Protein AF-A0A2V7YEA5-F1 (afdb_monomer_lite)

Sequence (193 aa):
MSDYSWIESVRKAQPVPQPTASRKQMIESALETNKRLEPTYVAFIDRLKEYNDRTHDPRAAKFLAREKILVGDQYMDLLSRYDKALEFYRAAVELDPTNQDANQRIAIAESRRFVSMTAFANVHAGMKEDDVRKLVGLPREDWIKQVVQNGRVYSVWIYPKSDGGASAIYFDNSVVYHTNWNAAAPPAAAQSR

Secondary structure (DSSP, 8-state):
--TTHHHHHHHHTSPPPPTT--HHHHHHHHHHHHHHHHHHHHHHHHHHHHHHHHH--HHHHHHHHHHHHHHHHIIIIIT--HHHHHHHHHHHHHH-TT-HHHHHHHHHHHHHSS--HHHHHT--TT-BHHHHHHHH-PPPGGGEEEEEETTEEEEEEEEE-TTS-EEEEEEETTEEEEEEEEEEPPPPP----

Foldseek 3Di:
DPPCVVVVVLVVPQDDPDPPDDLVNVVVSVVVSCVVCVPVVVVVLVVLVVVCVVPVPLVSLQVQLVVLQVVLCCCVPSFVNLVSSLVSLVSSCVSPVPPPSSVVSNVVSVVQQFWDPVLQVPDDWFDFPVVNCVRGNAAGPVQWDWDADPNFIKIKHWGAHPLQAIWIFIDGPRTTDDIGRRPDDHPDDPPDD

Structure (mmCIF, N/CA/C/O backbone):
data_AF-A0A2V7YEA5-F1
#
_entry.id   AF-A0A2V7YEA5-F1
#
loop_
_atom_site.group_PDB
_atom_site.id
_atom_site.type_symbol
_atom_site.label_atom_id
_atom_site.label_alt_id
_atom_site.label_comp_id
_atom_site.label_asym_id
_atom_site.label_entity_id
_atom_site.label_seq_id
_atom_site.pdbx_PDB_ins_code
_atom_site.Cartn_x
_atom_site.Cartn_y
_atom_site.Cartn_z
_atom_site.occupancy
_atom_site.B_iso_or_equiv
_atom_site.auth_seq_id
_atom_site.auth_comp_id
_atom_site.auth_asym_id
_atom_site.auth_atom_id
_atom_site.pdbx_PDB_model_num
ATOM 1 N N . MET A 1 1 ? 24.572 6.404 -20.452 1.00 47.97 1 MET A N 1
ATOM 2 C CA . MET A 1 1 ? 23.795 6.162 -19.208 1.00 47.97 1 MET A CA 1
ATOM 3 C C . MET A 1 1 ? 23.854 7.339 -18.219 1.00 47.97 1 MET A C 1
ATOM 5 O O . MET A 1 1 ? 23.237 7.250 -17.168 1.00 47.97 1 MET A O 1
ATOM 9 N N . SER A 1 2 ? 24.519 8.458 -18.548 1.00 55.12 2 SER A N 1
ATOM 10 C CA . SER A 1 2 ? 24.547 9.703 -17.754 1.00 55.12 2 SER A CA 1
ATOM 11 C C . SER A 1 2 ? 23.231 10.490 -17.767 1.00 55.12 2 SER A C 1
ATOM 13 O O . SER A 1 2 ? 22.939 11.210 -16.812 1.00 55.12 2 SER A O 1
ATOM 15 N N . ASP A 1 3 ? 22.425 10.328 -18.819 1.00 51.03 3 ASP A N 1
ATOM 16 C CA . ASP A 1 3 ? 21.358 11.276 -19.186 1.00 51.03 3 ASP A CA 1
ATOM 17 C C . ASP A 1 3 ? 20.104 11.201 -18.309 1.00 51.03 3 ASP A C 1
ATOM 19 O O . ASP A 1 3 ? 19.202 12.023 -18.440 1.00 51.03 3 ASP A O 1
ATOM 23 N N . TYR A 1 4 ? 20.061 10.254 -17.369 1.00 61.31 4 TYR A N 1
ATOM 24 C CA . TYR A 1 4 ? 18.927 10.047 -16.460 1.00 61.31 4 TYR A CA 1
ATOM 25 C C . TYR A 1 4 ? 19.316 10.107 -14.984 1.00 61.31 4 TYR A C 1
ATOM 27 O O . TYR A 1 4 ? 18.477 9.912 -14.107 1.00 61.31 4 TYR A O 1
ATOM 35 N N . SER A 1 5 ? 20.575 10.454 -14.696 1.00 70.06 5 SER A N 1
ATOM 36 C CA . SER A 1 5 ? 21.036 10.743 -13.334 1.00 70.06 5 SER A CA 1
ATOM 37 C C . SER A 1 5 ? 20.226 11.865 -12.674 1.00 70.06 5 SER A C 1
ATOM 39 O O . SER A 1 5 ? 20.049 11.856 -11.460 1.00 70.06 5 SER A O 1
ATOM 41 N N . TRP A 1 6 ? 19.659 12.782 -13.466 1.00 71.88 6 TRP A N 1
ATOM 42 C CA . TRP A 1 6 ? 18.804 13.856 -12.968 1.00 71.88 6 TRP A CA 1
ATOM 43 C C . TRP A 1 6 ? 17.506 13.343 -12.328 1.00 71.88 6 TRP A C 1
ATOM 45 O O . TRP A 1 6 ? 17.068 13.946 -11.358 1.00 71.88 6 TRP A O 1
ATOM 55 N N . ILE A 1 7 ? 16.914 12.230 -12.790 1.00 69.25 7 ILE A N 1
ATOM 56 C CA . ILE A 1 7 ? 15.691 11.664 -12.180 1.00 69.25 7 ILE A CA 1
ATOM 57 C C . ILE A 1 7 ? 16.005 11.187 -10.763 1.00 69.25 7 ILE A C 1
ATOM 59 O O . ILE A 1 7 ? 15.294 11.516 -9.815 1.00 69.25 7 ILE A O 1
ATOM 63 N N . GLU A 1 8 ? 17.116 10.465 -10.606 1.00 72.19 8 GLU A N 1
ATOM 64 C CA . GLU A 1 8 ? 17.603 10.031 -9.297 1.00 72.19 8 GLU A CA 1
ATOM 65 C C . GLU A 1 8 ? 17.970 11.222 -8.409 1.00 72.19 8 GLU A C 1
ATOM 67 O O . GLU A 1 8 ? 17.636 11.225 -7.226 1.00 72.19 8 GLU A O 1
ATOM 72 N N . SER A 1 9 ? 18.603 12.256 -8.967 1.00 76.44 9 SER A N 1
ATOM 73 C CA . SER A 1 9 ? 18.918 13.485 -8.234 1.00 76.44 9 SER A CA 1
ATOM 74 C C . SER A 1 9 ? 17.659 14.215 -7.772 1.00 76.44 9 SER A C 1
ATOM 76 O O . SER A 1 9 ? 17.586 14.600 -6.610 1.00 76.44 9 SER A O 1
ATOM 78 N N . VAL A 1 10 ? 16.642 14.360 -8.628 1.00 70.12 10 VAL A N 1
ATOM 79 C CA . VAL A 1 10 ? 15.381 15.019 -8.257 1.00 70.12 10 VAL A CA 1
ATOM 80 C C . VAL A 1 10 ? 14.624 14.199 -7.217 1.00 70.12 10 VAL A C 1
ATOM 82 O O . VAL A 1 10 ? 14.048 14.791 -6.310 1.00 70.12 10 VAL A O 1
ATOM 85 N N . ARG A 1 11 ? 14.654 12.863 -7.290 1.00 72.50 11 ARG A N 1
ATOM 86 C CA . ARG A 1 11 ? 14.061 11.983 -6.268 1.00 72.50 11 ARG A CA 1
ATOM 87 C C . ARG A 1 11 ? 14.778 12.081 -4.927 1.00 72.50 11 ARG A C 1
ATOM 89 O O . ARG A 1 11 ? 14.122 12.223 -3.903 1.00 72.50 11 ARG A O 1
ATOM 96 N N . LYS A 1 12 ? 16.112 12.054 -4.926 1.00 76.38 12 LYS A N 1
ATOM 97 C CA . LYS A 1 12 ? 16.928 12.195 -3.707 1.00 76.38 12 LYS A CA 1
ATOM 98 C C . LYS A 1 12 ? 16.841 13.589 -3.091 1.00 76.38 12 LYS A C 1
ATOM 100 O O . LYS A 1 12 ? 16.984 13.719 -1.883 1.00 76.38 12 LYS A O 1
ATOM 105 N N . ALA A 1 13 ? 16.617 14.614 -3.910 1.00 71.06 13 ALA A N 1
ATOM 106 C CA . ALA A 1 13 ? 16.448 15.992 -3.462 1.00 71.06 13 ALA A CA 1
ATOM 107 C C . ALA A 1 13 ? 15.042 16.285 -2.913 1.00 71.06 13 ALA A C 1
ATOM 109 O O . ALA A 1 13 ? 14.795 17.408 -2.471 1.00 71.06 13 ALA A O 1
ATOM 110 N N . GLN A 1 14 ? 14.110 15.322 -2.947 1.00 67.50 14 GLN A N 1
ATOM 111 C CA . GLN A 1 14 ? 12.795 15.531 -2.353 1.00 67.50 14 GLN A CA 1
ATOM 112 C C . GLN A 1 14 ? 12.910 15.640 -0.832 1.00 67.50 14 GLN A C 1
ATOM 114 O O . GLN A 1 14 ? 13.638 14.857 -0.213 1.00 67.50 14 GLN A O 1
ATOM 119 N N . PRO A 1 15 ? 12.179 16.581 -0.214 1.00 68.06 15 PRO A N 1
ATOM 120 C CA . PRO A 1 15 ? 12.113 16.651 1.232 1.00 68.06 15 PRO A CA 1
ATOM 121 C C . PRO A 1 15 ? 11.534 15.338 1.761 1.00 68.06 15 PRO A C 1
ATOM 123 O O . PRO A 1 15 ? 10.419 14.948 1.416 1.00 68.06 15 PRO A O 1
ATOM 126 N N . VAL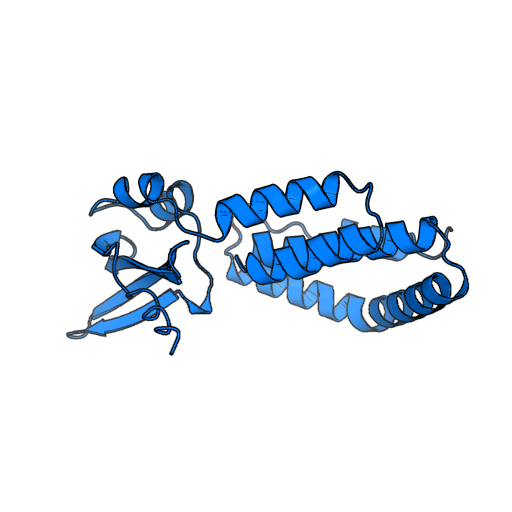 A 1 16 ? 12.306 14.650 2.600 1.00 69.00 16 VAL A N 1
ATOM 127 C CA . VAL A 1 16 ? 11.801 13.499 3.346 1.00 69.00 16 VAL A CA 1
ATOM 128 C C . VAL A 1 16 ? 10.729 14.030 4.301 1.00 69.00 16 VAL A C 1
ATOM 130 O O . VAL A 1 16 ? 11.010 14.986 5.034 1.00 69.00 16 VAL A O 1
ATOM 133 N N . PRO A 1 17 ? 9.507 13.465 4.302 1.00 66.88 17 PRO A N 1
ATOM 134 C CA . PRO A 1 17 ? 8.482 13.885 5.242 1.00 66.88 17 PRO A CA 1
ATOM 135 C C . PRO A 1 17 ? 9.018 13.816 6.671 1.00 66.88 17 PRO A C 1
ATOM 137 O O . PRO A 1 17 ? 9.713 12.865 7.035 1.00 66.88 17 PRO A O 1
ATOM 140 N N . GLN A 1 18 ? 8.712 14.826 7.488 1.00 72.44 18 GLN A N 1
ATOM 141 C CA . GLN A 1 18 ? 9.128 14.790 8.887 1.00 72.44 18 GLN A CA 1
ATOM 142 C C . GLN A 1 18 ? 8.532 13.550 9.577 1.00 72.44 18 GLN A C 1
ATOM 144 O O . GLN A 1 18 ? 7.407 13.171 9.251 1.00 72.44 18 GLN A O 1
ATOM 149 N N . PRO A 1 19 ? 9.212 12.947 10.569 1.00 68.00 19 PRO A N 1
ATOM 150 C CA . PRO A 1 19 ? 8.685 11.785 11.295 1.00 68.00 19 PRO A CA 1
ATOM 151 C C . PRO A 1 19 ? 7.313 12.023 11.947 1.00 68.00 19 PRO A C 1
ATOM 153 O O . PRO A 1 19 ? 6.589 11.077 12.244 1.00 68.00 19 PRO A O 1
ATOM 156 N N . THR A 1 20 ? 6.961 13.290 12.179 1.00 75.19 20 THR A N 1
ATOM 157 C CA . THR A 1 20 ? 5.692 13.753 12.752 1.00 75.19 20 THR A CA 1
ATOM 158 C C . THR A 1 20 ? 4.647 14.147 11.703 1.00 75.19 20 THR A C 1
ATOM 160 O O . THR A 1 20 ? 3.544 14.547 12.074 1.00 75.19 20 THR A O 1
ATOM 163 N N . ALA A 1 21 ? 4.964 14.067 10.406 1.00 75.44 21 ALA A N 1
ATOM 164 C CA . ALA A 1 21 ? 4.041 14.436 9.341 1.00 75.44 21 ALA A CA 1
ATOM 165 C C . ALA A 1 21 ? 2.820 13.509 9.345 1.00 75.44 21 ALA A C 1
ATOM 167 O O . ALA A 1 21 ? 2.930 12.281 9.364 1.00 75.44 21 ALA A O 1
ATOM 168 N N . SER A 1 22 ? 1.631 14.106 9.290 1.00 81.00 22 SER A N 1
ATOM 169 C CA . SER A 1 22 ? 0.398 13.347 9.108 1.00 81.00 22 SER A CA 1
ATOM 170 C C . SER A 1 22 ? 0.393 12.648 7.746 1.00 81.00 22 SER A C 1
ATOM 172 O O . SER A 1 22 ? 0.997 13.109 6.776 1.00 81.00 22 SER A O 1
ATOM 174 N N . ARG A 1 23 ? -0.368 11.557 7.637 1.00 79.56 23 ARG A N 1
ATOM 175 C CA . ARG A 1 23 ? -0.554 10.833 6.370 1.00 79.56 23 ARG A CA 1
ATOM 176 C C . ARG A 1 23 ? -1.025 11.735 5.232 1.00 79.56 23 ARG A C 1
ATOM 178 O O . ARG A 1 23 ? -0.531 11.615 4.117 1.00 79.56 23 ARG A O 1
ATOM 185 N N . LYS A 1 24 ? -1.930 12.668 5.530 1.00 82.50 24 LYS A N 1
ATOM 186 C CA . LYS A 1 24 ? -2.415 13.658 4.567 1.00 82.50 24 LYS A CA 1
ATOM 187 C C . LYS A 1 24 ? -1.276 14.529 4.032 1.00 82.50 24 LYS A C 1
ATOM 189 O O . LYS A 1 24 ? -1.128 14.642 2.823 1.00 82.50 24 LYS A O 1
ATOM 194 N N . GLN A 1 25 ? -0.432 15.059 4.917 1.00 84.88 25 GLN A N 1
ATOM 195 C CA . GLN A 1 25 ? 0.734 15.857 4.516 1.00 84.88 25 GLN A CA 1
ATOM 196 C C . GLN A 1 25 ? 1.726 15.039 3.678 1.00 84.88 25 GLN A C 1
ATOM 198 O O . GLN A 1 25 ? 2.280 15.555 2.710 1.00 84.88 25 GLN A O 1
ATOM 203 N N . MET A 1 26 ? 1.925 13.755 4.006 1.00 83.94 26 MET A N 1
ATOM 204 C CA . MET A 1 26 ? 2.765 12.860 3.199 1.00 83.94 26 MET A CA 1
ATOM 205 C C . MET A 1 26 ? 2.202 12.668 1.783 1.00 83.94 26 MET A C 1
ATOM 207 O O . MET A 1 26 ? 2.955 12.732 0.814 1.00 83.94 26 MET A O 1
ATOM 211 N N . ILE A 1 27 ? 0.885 12.476 1.654 1.00 84.94 27 ILE A N 1
ATOM 212 C CA . ILE A 1 27 ? 0.206 12.343 0.357 1.00 84.94 27 ILE A CA 1
ATOM 213 C C . ILE A 1 27 ? 0.305 13.643 -0.444 1.00 84.94 27 ILE A C 1
ATOM 215 O O . ILE A 1 27 ? 0.673 13.606 -1.614 1.00 84.94 27 ILE A O 1
ATOM 219 N N . GLU A 1 28 ? 0.016 14.789 0.170 1.00 86.19 28 GLU A N 1
ATOM 220 C CA . GLU A 1 28 ? 0.100 16.100 -0.484 1.00 86.19 28 GLU A CA 1
ATOM 221 C C . GLU A 1 28 ? 1.516 16.373 -1.003 1.00 86.19 28 GLU A C 1
ATOM 223 O O . GLU A 1 28 ? 1.687 16.717 -2.173 1.00 86.19 28 GLU A O 1
ATOM 228 N N . SER A 1 29 ? 2.536 16.109 -0.181 1.00 85.50 29 SER A N 1
ATOM 229 C CA . SER A 1 29 ? 3.935 16.240 -0.590 1.00 85.50 29 SER A CA 1
ATOM 230 C C . SER A 1 29 ? 4.280 15.313 -1.760 1.00 85.50 29 SER A C 1
ATOM 232 O O . SER A 1 29 ? 4.867 15.771 -2.739 1.00 85.50 29 SER A O 1
ATOM 234 N N . ALA A 1 30 ? 3.875 14.039 -1.711 1.00 84.00 30 ALA A N 1
ATOM 235 C CA . ALA A 1 30 ? 4.116 13.096 -2.803 1.00 84.00 30 ALA A CA 1
ATOM 236 C C . ALA A 1 30 ? 3.410 13.513 -4.107 1.00 84.00 30 ALA A C 1
ATOM 238 O O . ALA A 1 30 ? 3.975 13.376 -5.193 1.00 84.00 30 ALA A O 1
ATOM 239 N N . LEU A 1 31 ? 2.195 14.062 -4.017 1.00 85.56 31 LEU A N 1
ATOM 240 C CA . LEU A 1 31 ? 1.458 14.580 -5.171 1.00 85.56 31 LEU A CA 1
ATOM 241 C C . LEU A 1 31 ? 2.148 15.797 -5.791 1.00 85.56 31 LEU A C 1
ATOM 243 O O . LEU A 1 31 ? 2.246 15.880 -7.014 1.00 85.56 31 LEU A O 1
ATOM 247 N N . GLU A 1 32 ? 2.637 16.732 -4.978 1.00 86.38 32 GLU A N 1
ATOM 248 C CA . GLU A 1 32 ? 3.400 17.882 -5.471 1.00 86.38 32 GLU A CA 1
ATOM 249 C C . GLU A 1 32 ? 4.687 17.452 -6.178 1.00 86.38 32 GLU A C 1
ATOM 251 O O . GLU A 1 32 ? 4.992 17.948 -7.265 1.00 86.38 32 GLU A O 1
ATOM 256 N N . THR A 1 33 ? 5.417 16.497 -5.599 1.00 83.25 33 THR A N 1
ATOM 257 C CA . THR A 1 33 ? 6.597 15.892 -6.221 1.00 83.25 33 THR A CA 1
ATOM 258 C C . THR A 1 33 ? 6.254 15.267 -7.569 1.00 83.25 33 THR A C 1
ATOM 260 O O . THR A 1 33 ? 6.910 15.568 -8.570 1.00 83.25 33 THR A O 1
ATOM 263 N N . ASN A 1 34 ? 5.217 14.427 -7.612 1.00 84.38 34 ASN A N 1
ATOM 264 C CA . ASN A 1 34 ? 4.805 13.742 -8.832 1.00 84.38 34 ASN A CA 1
ATOM 265 C C . ASN A 1 34 ? 4.424 14.749 -9.923 1.00 84.38 34 ASN A C 1
ATOM 267 O O . ASN A 1 34 ? 4.928 14.629 -11.033 1.00 84.38 34 ASN A O 1
ATOM 271 N N . LYS A 1 35 ? 3.661 15.802 -9.599 1.00 87.31 35 LYS A N 1
ATOM 272 C CA . LYS A 1 35 ? 3.299 16.868 -10.555 1.00 87.31 35 LYS A CA 1
ATOM 273 C C . LYS A 1 35 ? 4.510 17.569 -11.174 1.00 87.31 35 LYS A C 1
ATOM 275 O O . LYS A 1 35 ? 4.476 17.930 -12.345 1.00 87.31 35 LYS A O 1
ATOM 280 N N . ARG A 1 36 ? 5.582 17.786 -10.402 1.00 84.56 36 ARG A N 1
ATOM 281 C CA . ARG A 1 36 ? 6.814 18.421 -10.913 1.00 84.56 36 ARG A CA 1
ATOM 282 C C . ARG A 1 36 ? 7.588 17.505 -11.856 1.00 84.56 36 ARG A C 1
ATOM 284 O O . ARG A 1 36 ? 8.217 17.986 -12.792 1.00 84.56 36 ARG A O 1
ATOM 291 N N . LEU A 1 37 ? 7.572 16.205 -11.578 1.00 83.25 37 LEU A N 1
ATOM 292 C CA . LEU A 1 37 ? 8.297 15.201 -12.352 1.00 83.25 37 LEU A CA 1
ATOM 293 C C . LEU A 1 37 ? 7.540 14.757 -13.602 1.00 83.25 37 LEU A C 1
ATOM 295 O O . LEU A 1 37 ? 8.172 14.442 -14.605 1.00 83.25 37 LEU A O 1
ATOM 299 N N . GLU A 1 38 ? 6.211 14.723 -13.539 1.00 85.69 38 GLU A N 1
ATOM 300 C CA . GLU A 1 38 ? 5.341 14.064 -14.512 1.00 85.69 38 GLU A CA 1
ATOM 301 C C . GLU A 1 38 ? 5.671 14.390 -15.979 1.00 85.69 38 GLU A C 1
ATOM 303 O O . GLU A 1 38 ? 5.896 13.438 -16.729 1.00 85.69 38 GLU A O 1
ATOM 308 N N . PRO A 1 39 ? 5.814 15.660 -16.417 1.00 85.94 39 PRO A N 1
ATOM 309 C CA . PRO A 1 39 ? 5.952 15.960 -17.844 1.00 85.94 39 PRO A CA 1
ATOM 310 C C . PRO A 1 39 ? 7.207 15.352 -18.482 1.00 85.94 39 PRO A C 1
ATOM 312 O O . PRO A 1 39 ? 7.170 14.844 -19.601 1.00 85.94 39 PRO A O 1
ATOM 315 N N . THR A 1 40 ? 8.335 15.403 -17.774 1.00 84.50 40 THR A N 1
ATOM 316 C CA . THR A 1 40 ? 9.621 14.900 -18.272 1.00 84.50 40 THR A CA 1
ATOM 317 C C . THR A 1 40 ? 9.798 13.421 -17.971 1.00 84.50 40 THR A C 1
ATOM 319 O O . THR A 1 40 ? 10.354 12.682 -18.785 1.00 84.50 40 THR A O 1
ATOM 322 N N . TYR A 1 41 ? 9.311 12.978 -16.816 1.00 86.25 41 TYR A N 1
ATOM 323 C CA . TYR A 1 41 ? 9.429 11.603 -16.372 1.00 86.25 41 TYR A CA 1
ATOM 324 C C . TYR A 1 41 ? 8.567 10.654 -17.213 1.00 86.25 41 TYR A C 1
ATOM 326 O O . TYR A 1 41 ? 9.085 9.650 -17.695 1.00 86.25 41 TYR A O 1
ATOM 334 N N . VAL A 1 42 ? 7.296 10.986 -17.467 1.00 88.56 42 VAL A N 1
ATOM 335 C CA . VAL A 1 42 ? 6.393 10.139 -18.270 1.00 88.56 42 VAL A CA 1
ATOM 336 C C . VAL A 1 42 ? 6.933 9.965 -19.688 1.00 88.56 42 VAL A C 1
ATOM 338 O O . VAL A 1 42 ? 7.118 8.836 -20.135 1.00 88.56 42 VAL A O 1
ATOM 341 N N . ALA A 1 43 ? 7.314 11.062 -20.349 1.00 88.75 43 ALA A N 1
ATOM 342 C CA . ALA A 1 43 ? 7.877 11.010 -21.698 1.00 88.75 43 ALA A CA 1
ATOM 343 C C . ALA A 1 43 ? 9.161 10.163 -21.779 1.00 88.75 43 ALA A C 1
ATOM 345 O O . ALA A 1 43 ? 9.423 9.506 -22.790 1.00 88.75 43 ALA A O 1
ATOM 346 N N . PHE A 1 44 ? 9.981 10.171 -20.725 1.00 90.12 44 PHE A N 1
ATOM 347 C CA . PHE A 1 44 ? 11.150 9.303 -20.645 1.00 90.12 44 PHE A CA 1
ATOM 348 C C . PHE A 1 44 ? 10.764 7.826 -20.499 1.00 90.12 44 PHE A C 1
ATOM 350 O O . PHE A 1 44 ? 11.299 6.993 -21.232 1.00 90.12 44 PHE A O 1
ATOM 357 N N . ILE A 1 45 ? 9.838 7.502 -19.592 1.00 91.88 45 ILE A N 1
ATOM 358 C CA . ILE A 1 45 ? 9.372 6.126 -19.383 1.00 91.88 45 ILE A CA 1
ATOM 359 C C . ILE A 1 45 ? 8.750 5.549 -20.653 1.00 91.88 45 ILE A C 1
ATOM 361 O O . ILE A 1 45 ? 9.038 4.401 -20.985 1.00 91.88 45 ILE A O 1
ATOM 365 N N . ASP A 1 46 ? 7.983 6.341 -21.401 1.00 93.12 46 ASP A N 1
ATOM 366 C CA . ASP A 1 46 ? 7.385 5.904 -22.665 1.00 93.12 46 ASP A CA 1
ATOM 367 C C . ASP A 1 46 ? 8.455 5.524 -23.697 1.00 93.12 46 ASP A C 1
ATOM 369 O O . ASP A 1 46 ? 8.409 4.437 -24.275 1.00 93.12 46 ASP A O 1
ATOM 373 N N . ARG A 1 47 ? 9.485 6.366 -23.865 1.00 93.75 47 ARG A N 1
ATOM 374 C CA . ARG A 1 47 ? 10.618 6.067 -24.761 1.00 93.75 47 ARG A CA 1
ATOM 375 C C . ARG A 1 47 ? 11.418 4.855 -24.301 1.00 93.75 47 ARG A C 1
ATOM 377 O O . ARG A 1 47 ? 11.871 4.064 -25.126 1.00 93.75 47 ARG A O 1
ATOM 384 N N . LEU A 1 48 ? 11.626 4.713 -22.993 1.00 93.75 48 LEU A N 1
ATOM 385 C CA . LEU A 1 48 ? 12.342 3.573 -22.433 1.00 93.75 48 LEU A CA 1
ATOM 386 C C . LEU A 1 48 ? 11.564 2.271 -22.642 1.00 93.75 48 LEU A C 1
ATOM 388 O O . LEU A 1 48 ? 12.171 1.245 -22.945 1.00 93.75 48 LEU A O 1
ATOM 392 N N . LYS A 1 49 ? 10.236 2.320 -22.518 1.00 95.19 49 LYS A N 1
ATOM 393 C CA . LYS A 1 49 ? 9.353 1.195 -22.811 1.00 95.19 49 LYS A CA 1
ATOM 394 C C . LYS A 1 49 ? 9.421 0.812 -24.287 1.00 95.19 49 LYS A C 1
ATOM 396 O O . LYS A 1 49 ? 9.701 -0.341 -24.576 1.00 95.19 49 LYS A O 1
ATOM 401 N N . GLU A 1 50 ? 9.279 1.766 -25.208 1.00 95.88 50 GLU A N 1
ATOM 402 C CA . GLU A 1 50 ? 9.419 1.506 -26.650 1.00 95.88 50 GLU A CA 1
ATOM 403 C C . GLU A 1 50 ? 10.786 0.882 -26.984 1.00 95.88 50 GLU A C 1
ATOM 405 O O . GLU A 1 50 ? 10.888 -0.092 -27.735 1.00 95.88 50 GLU A O 1
ATOM 410 N N . TYR A 1 51 ? 11.856 1.411 -26.382 1.00 95.62 51 TYR A N 1
ATOM 411 C CA . TYR A 1 51 ? 13.196 0.855 -26.524 1.00 95.62 51 TYR A CA 1
ATOM 412 C C . TYR A 1 51 ? 13.276 -0.586 -26.006 1.00 95.62 51 TYR A C 1
ATOM 414 O O . TYR A 1 51 ? 13.835 -1.443 -26.696 1.00 95.62 51 TYR A O 1
ATOM 422 N N . ASN A 1 52 ? 12.722 -0.862 -24.822 1.00 96.12 52 ASN A N 1
ATOM 423 C CA . ASN A 1 52 ? 12.680 -2.199 -24.238 1.00 96.12 52 ASN A CA 1
ATOM 424 C C . ASN A 1 52 ? 11.894 -3.175 -25.120 1.00 96.12 52 ASN A C 1
ATOM 426 O O . ASN A 1 52 ? 12.402 -4.246 -25.422 1.00 96.12 52 ASN A O 1
ATOM 430 N N . ASP A 1 53 ? 10.715 -2.786 -25.599 1.00 95.69 53 ASP A N 1
ATOM 431 C CA . ASP A 1 53 ? 9.850 -3.632 -26.427 1.00 95.69 53 ASP A CA 1
ATOM 432 C C . ASP A 1 53 ? 10.528 -3.998 -27.760 1.00 95.69 53 ASP A C 1
ATOM 434 O O . ASP A 1 53 ? 10.404 -5.117 -28.257 1.00 95.69 53 ASP A O 1
ATOM 438 N 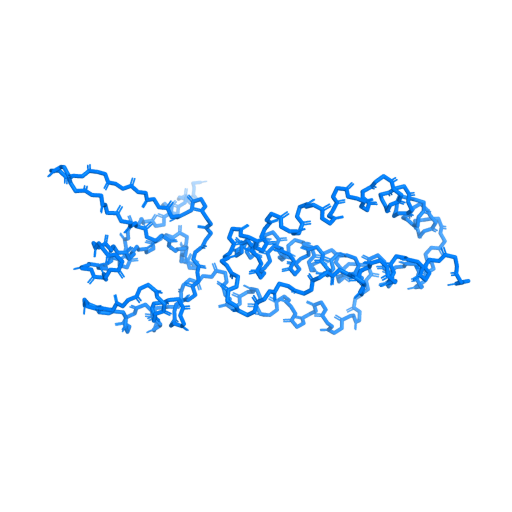N . ARG A 1 54 ? 11.318 -3.076 -28.327 1.00 97.31 54 ARG A N 1
ATOM 439 C CA . ARG A 1 54 ? 12.076 -3.324 -29.561 1.00 97.31 54 ARG A CA 1
ATOM 440 C C . ARG A 1 54 ? 13.317 -4.189 -29.345 1.00 97.31 54 ARG A C 1
ATOM 442 O O . ARG A 1 54 ? 13.666 -4.987 -30.211 1.00 97.31 54 ARG A O 1
ATOM 449 N N . THR A 1 55 ? 14.044 -3.968 -28.253 1.00 96.75 55 THR A N 1
ATOM 450 C CA . THR A 1 55 ? 15.417 -4.489 -28.092 1.00 96.75 55 THR A CA 1
ATOM 451 C C . THR A 1 55 ? 15.545 -5.612 -27.078 1.00 96.75 55 THR A C 1
ATOM 453 O O . THR A 1 55 ? 16.526 -6.348 -27.124 1.00 96.75 55 THR A O 1
ATOM 456 N N . HIS A 1 56 ? 14.578 -5.739 -26.171 1.00 94.12 56 HIS A N 1
ATOM 457 C CA . HIS A 1 56 ? 14.627 -6.609 -25.001 1.00 94.12 56 HIS A CA 1
ATOM 458 C C . HIS A 1 56 ? 15.911 -6.410 -24.170 1.00 94.12 56 HIS A C 1
ATOM 460 O O . HIS A 1 56 ? 16.434 -7.358 -23.585 1.00 94.12 56 HIS A O 1
ATOM 466 N N . ASP A 1 57 ? 16.455 -5.181 -24.132 1.00 93.69 57 ASP A N 1
ATOM 467 C CA . ASP A 1 57 ? 17.656 -4.876 -23.352 1.00 93.69 57 ASP A CA 1
ATOM 468 C C . ASP A 1 57 ? 17.368 -5.078 -21.851 1.00 93.69 57 ASP A C 1
ATOM 470 O O . ASP A 1 57 ? 16.564 -4.338 -21.268 1.00 93.69 57 ASP A O 1
ATOM 474 N N . PRO A 1 58 ? 18.063 -6.010 -21.172 1.00 92.19 58 PRO A N 1
ATOM 475 C CA . PRO A 1 58 ? 17.813 -6.309 -19.765 1.00 92.19 58 PRO A CA 1
ATOM 476 C C . PRO A 1 58 ? 18.042 -5.103 -18.844 1.00 92.19 58 PRO A C 1
ATOM 478 O O . PRO A 1 58 ? 17.513 -5.057 -17.736 1.00 92.19 58 PRO A O 1
ATOM 481 N N . ARG A 1 59 ? 18.823 -4.103 -19.264 1.00 92.50 59 ARG A N 1
ATOM 482 C CA . ARG A 1 59 ? 19.043 -2.870 -18.494 1.00 92.50 59 ARG A CA 1
ATOM 483 C C . ARG A 1 59 ? 17.804 -1.977 -18.520 1.00 92.50 59 ARG A C 1
ATOM 485 O O . ARG A 1 59 ? 17.481 -1.376 -17.497 1.00 92.50 59 ARG A O 1
ATOM 492 N N . ALA A 1 60 ? 17.108 -1.913 -19.656 1.00 93.44 60 ALA A N 1
ATOM 493 C CA . ALA A 1 60 ? 15.853 -1.180 -19.782 1.00 93.44 60 ALA A CA 1
ATOM 494 C C . ALA A 1 60 ? 14.742 -1.869 -18.979 1.00 93.44 60 ALA A C 1
ATOM 496 O O . ALA A 1 60 ? 14.069 -1.210 -18.187 1.00 93.44 60 ALA A O 1
ATOM 497 N N . ALA A 1 61 ? 14.638 -3.197 -19.087 1.00 94.38 61 ALA A N 1
ATOM 498 C CA . ALA A 1 61 ? 13.708 -4.001 -18.299 1.00 94.38 61 ALA A CA 1
ATOM 499 C C . ALA A 1 61 ? 13.907 -3.809 -16.785 1.00 94.38 61 ALA A C 1
ATOM 501 O O . ALA A 1 61 ? 12.954 -3.507 -16.070 1.00 94.38 61 ALA A O 1
ATOM 502 N N . LYS A 1 62 ? 15.156 -3.870 -16.299 1.00 93.75 62 LYS A N 1
ATOM 503 C CA . LYS A 1 62 ? 15.494 -3.623 -14.884 1.00 93.75 62 LYS A CA 1
ATOM 504 C C . LYS A 1 62 ? 15.112 -2.226 -14.410 1.00 93.75 62 LYS A C 1
ATOM 506 O O . LYS A 1 62 ? 14.634 -2.067 -13.288 1.00 93.75 62 LYS A O 1
ATOM 511 N N . PHE A 1 63 ? 15.320 -1.211 -15.247 1.00 93.19 63 PHE A N 1
ATOM 512 C CA . PHE A 1 63 ? 14.911 0.147 -14.910 1.00 93.19 63 PHE A CA 1
ATOM 513 C C . PHE A 1 63 ? 13.385 0.238 -14.802 1.00 93.19 63 PHE A C 1
ATOM 515 O O . PHE A 1 63 ? 12.875 0.682 -13.780 1.00 93.19 63 PHE A O 1
ATOM 522 N N . LEU A 1 64 ? 12.649 -0.255 -15.802 1.00 94.88 64 LEU A N 1
ATOM 523 C CA . LEU A 1 64 ? 11.184 -0.271 -15.783 1.00 94.88 64 LEU A CA 1
ATOM 524 C C . LEU A 1 64 ? 10.637 -1.062 -14.582 1.00 94.88 64 LEU A C 1
ATOM 526 O O . LEU A 1 64 ? 9.694 -0.606 -13.938 1.00 94.88 64 LEU A O 1
ATOM 530 N N . ALA A 1 65 ? 11.252 -2.196 -14.233 1.00 95.94 65 ALA A N 1
ATOM 531 C CA . ALA A 1 65 ? 10.897 -2.983 -13.055 1.00 95.94 65 ALA A CA 1
ATOM 532 C C . ALA A 1 65 ? 11.068 -2.172 -11.763 1.00 95.94 65 ALA A C 1
ATOM 534 O O . ALA A 1 65 ? 10.163 -2.132 -10.929 1.00 95.94 65 ALA A O 1
ATOM 535 N N . ARG A 1 66 ? 12.188 -1.451 -11.619 1.00 94.00 66 ARG A N 1
ATOM 536 C CA . ARG A 1 66 ? 12.404 -0.546 -10.482 1.00 94.00 66 ARG A CA 1
ATOM 537 C C . ARG A 1 66 ? 11.342 0.547 -10.408 1.00 94.00 66 ARG A C 1
ATOM 539 O O . ARG A 1 66 ? 10.895 0.885 -9.317 1.00 94.00 66 ARG A O 1
ATOM 546 N N . GLU A 1 67 ? 10.898 1.074 -11.542 1.00 92.75 67 GLU A N 1
ATOM 547 C CA . GLU A 1 67 ? 9.835 2.079 -11.545 1.00 92.75 67 GLU A CA 1
ATOM 548 C C . GLU A 1 67 ? 8.485 1.523 -11.118 1.00 92.75 67 GLU A C 1
ATOM 550 O O . GLU A 1 67 ? 7.758 2.167 -10.360 1.00 92.75 67 GLU A O 1
ATOM 555 N N . LYS A 1 68 ? 8.165 0.297 -11.532 1.00 96.56 68 LYS A N 1
ATOM 556 C CA . LYS A 1 68 ? 6.992 -0.409 -11.017 1.00 96.56 68 LYS A CA 1
ATOM 557 C C . LYS A 1 68 ? 7.083 -0.592 -9.503 1.00 96.56 68 LYS A C 1
ATOM 559 O O . LYS A 1 68 ? 6.113 -0.300 -8.812 1.00 96.56 68 LYS A O 1
ATOM 564 N N . ILE A 1 69 ? 8.248 -0.975 -8.980 1.00 96.12 69 ILE A N 1
ATOM 565 C CA . ILE A 1 69 ? 8.478 -1.085 -7.535 1.00 96.12 69 ILE A CA 1
ATOM 566 C C . ILE A 1 69 ? 8.209 0.246 -6.819 1.00 96.12 69 ILE A C 1
ATOM 568 O O . ILE A 1 69 ? 7.446 0.269 -5.859 1.00 96.12 69 ILE A O 1
ATOM 572 N N . LEU A 1 70 ? 8.756 1.359 -7.310 1.00 92.00 70 LEU A N 1
ATOM 573 C CA . LEU A 1 70 ? 8.576 2.669 -6.674 1.00 92.00 70 LEU A CA 1
ATOM 574 C C . LEU A 1 70 ? 7.111 3.118 -6.637 1.00 92.00 70 LEU A C 1
ATOM 576 O O . LEU A 1 70 ? 6.650 3.649 -5.628 1.00 92.00 70 LEU A O 1
ATOM 580 N N . VAL A 1 71 ? 6.359 2.886 -7.715 1.00 92.69 71 VAL A N 1
ATOM 581 C CA . VAL A 1 71 ? 4.918 3.175 -7.728 1.00 92.69 71 VAL A CA 1
ATOM 582 C C . VAL A 1 71 ? 4.172 2.240 -6.771 1.00 92.69 71 VAL A C 1
ATOM 584 O O . VAL A 1 71 ? 3.290 2.687 -6.038 1.00 92.69 71 VAL A O 1
ATOM 587 N N . GLY A 1 72 ? 4.544 0.958 -6.725 1.00 96.12 72 GLY A N 1
ATOM 588 C CA . GLY A 1 72 ? 3.992 -0.001 -5.769 1.00 96.12 72 GLY A CA 1
ATOM 589 C C . GLY A 1 72 ? 4.204 0.426 -4.313 1.00 96.12 72 GLY A C 1
ATOM 590 O O . GLY A 1 72 ? 3.253 0.389 -3.534 1.00 96.12 72 GLY A O 1
ATOM 591 N N . ASP A 1 73 ? 5.393 0.933 -3.974 1.00 94.56 73 ASP A N 1
ATOM 592 C CA . ASP A 1 73 ? 5.727 1.430 -2.631 1.00 94.56 73 ASP A CA 1
ATOM 593 C C . ASP A 1 73 ? 4.838 2.619 -2.234 1.00 94.56 73 ASP A C 1
ATOM 595 O O . ASP A 1 73 ? 4.330 2.667 -1.114 1.00 94.56 73 ASP A O 1
ATOM 599 N N . GLN A 1 74 ? 4.526 3.531 -3.165 1.00 91.38 74 GLN A N 1
ATOM 600 C CA . GLN A 1 74 ? 3.564 4.613 -2.910 1.00 91.38 74 GLN A CA 1
ATOM 601 C C . GLN A 1 74 ? 2.162 4.070 -2.581 1.00 91.38 74 GLN A C 1
ATOM 603 O O . GLN A 1 74 ? 1.506 4.541 -1.646 1.00 91.38 74 GLN A O 1
ATOM 608 N N . TYR A 1 75 ? 1.692 3.056 -3.313 1.00 94.25 75 TYR A N 1
ATOM 609 C CA . TYR A 1 75 ? 0.402 2.429 -3.020 1.00 94.25 75 TYR A CA 1
ATOM 610 C C . TYR A 1 75 ? 0.407 1.667 -1.690 1.00 94.25 75 TYR A C 1
ATOM 612 O O . TYR A 1 75 ? -0.591 1.721 -0.966 1.00 94.25 75 TYR A O 1
ATOM 620 N N . MET A 1 76 ? 1.500 0.981 -1.359 1.00 93.06 76 MET A N 1
ATOM 621 C CA . MET A 1 76 ? 1.635 0.206 -0.128 1.00 93.06 76 MET A CA 1
ATOM 622 C C . MET A 1 76 ? 1.735 1.116 1.101 1.00 93.06 76 MET A C 1
ATOM 624 O O . MET A 1 76 ? 0.893 1.027 1.996 1.00 93.06 76 MET A O 1
ATOM 628 N N . ASP A 1 77 ? 2.720 2.011 1.129 1.00 89.38 77 ASP A N 1
ATOM 629 C CA . ASP A 1 77 ? 3.113 2.723 2.346 1.00 89.38 77 ASP A CA 1
ATOM 630 C C . ASP A 1 77 ? 2.291 3.993 2.576 1.00 89.38 77 ASP A C 1
ATOM 632 O O . ASP A 1 77 ? 1.862 4.264 3.699 1.00 89.38 77 ASP A O 1
ATOM 636 N N . LEU A 1 78 ? 2.008 4.760 1.518 1.00 86.56 78 LEU A N 1
ATOM 637 C CA . LEU A 1 78 ? 1.224 5.992 1.643 1.00 86.56 78 LEU A CA 1
ATOM 638 C C . LEU A 1 78 ? -0.276 5.714 1.612 1.00 86.56 78 LEU A C 1
ATOM 640 O O . LEU A 1 78 ? -1.025 6.297 2.397 1.00 86.56 78 LEU A O 1
ATOM 644 N N . LEU A 1 79 ? -0.738 4.821 0.733 1.00 89.75 79 LEU A N 1
ATOM 645 C CA . LEU A 1 79 ? -2.171 4.644 0.458 1.00 89.75 79 LEU A CA 1
ATOM 646 C C . LEU A 1 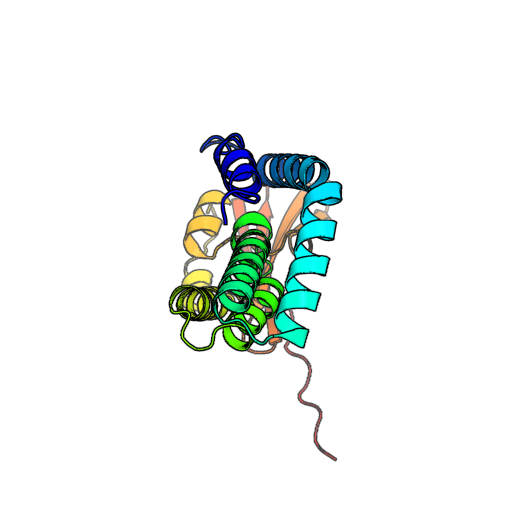79 ? -2.783 3.382 1.084 1.00 89.75 79 LEU A C 1
ATOM 648 O O . LEU A 1 79 ? -4.008 3.256 1.099 1.00 89.75 79 LEU A O 1
ATOM 652 N N . SER A 1 80 ? -1.971 2.474 1.643 1.00 92.06 80 SER A N 1
ATOM 653 C CA . SER A 1 80 ? -2.419 1.171 2.176 1.00 92.06 80 SER A CA 1
ATOM 654 C C . SER A 1 80 ? -3.281 0.387 1.176 1.00 92.06 80 SER A C 1
ATOM 656 O O . SER A 1 80 ? -4.159 -0.391 1.548 1.00 92.06 80 SER A O 1
ATOM 658 N N . ARG A 1 81 ? -3.059 0.612 -0.123 1.00 94.31 81 ARG A N 1
ATOM 659 C CA . ARG A 1 81 ? -3.759 -0.033 -1.237 1.00 94.31 81 ARG A CA 1
ATOM 660 C C . ARG A 1 81 ? -2.937 -1.229 -1.700 1.00 94.31 81 ARG A C 1
ATOM 662 O O . ARG A 1 81 ? -2.348 -1.212 -2.778 1.00 94.31 81 ARG A O 1
ATOM 669 N N . TYR A 1 82 ? -2.914 -2.269 -0.874 1.00 95.19 82 TYR A N 1
ATOM 670 C CA . TYR A 1 82 ? -2.079 -3.451 -1.090 1.00 95.19 82 TYR A CA 1
ATOM 671 C C . TYR A 1 82 ? -2.377 -4.180 -2.406 1.00 95.19 82 TYR A C 1
ATOM 673 O O . TYR A 1 82 ? -1.442 -4.597 -3.079 1.00 95.19 82 TYR A O 1
ATOM 681 N N . ASP A 1 83 ? -3.641 -4.256 -2.836 1.00 94.38 83 ASP A N 1
ATOM 682 C CA . ASP A 1 83 ? -3.992 -4.870 -4.127 1.00 94.38 83 ASP A CA 1
ATOM 683 C C . ASP A 1 83 ? -3.365 -4.116 -5.308 1.00 94.38 83 ASP A C 1
ATOM 685 O O . ASP A 1 83 ? -2.810 -4.726 -6.218 1.00 94.38 83 ASP A O 1
ATOM 689 N N . LYS A 1 84 ? -3.381 -2.775 -5.265 1.00 96.06 84 LYS A N 1
ATOM 690 C CA . LYS A 1 84 ? -2.720 -1.948 -6.282 1.00 96.06 84 LYS A CA 1
ATOM 691 C C . LYS A 1 84 ? -1.207 -2.077 -6.213 1.00 96.06 84 LYS A C 1
ATOM 693 O O . LYS A 1 84 ? -0.579 -2.223 -7.254 1.00 96.06 84 LYS A O 1
ATOM 698 N N . ALA A 1 85 ? -0.625 -2.081 -5.017 1.00 97.75 85 ALA A N 1
ATOM 699 C CA . ALA A 1 85 ? 0.806 -2.325 -4.859 1.00 97.75 85 ALA A CA 1
ATOM 700 C C . ALA A 1 85 ? 1.219 -3.673 -5.482 1.00 97.75 85 ALA A C 1
ATOM 702 O O . ALA A 1 85 ? 2.184 -3.727 -6.242 1.00 97.75 85 ALA A O 1
ATOM 703 N N . LEU A 1 86 ? 0.432 -4.734 -5.258 1.00 98.12 86 LEU A N 1
ATOM 704 C CA . LEU A 1 86 ? 0.649 -6.058 -5.847 1.00 98.12 86 LEU A CA 1
ATOM 705 C C . LEU A 1 86 ? 0.583 -6.058 -7.378 1.00 98.12 86 LEU A C 1
ATOM 707 O O . LEU A 1 86 ? 1.412 -6.722 -7.995 1.00 98.12 86 LEU A O 1
ATOM 711 N N . GLU A 1 87 ? -0.348 -5.322 -7.998 1.00 98.38 87 GLU A N 1
ATOM 712 C CA . GLU A 1 87 ? -0.385 -5.159 -9.464 1.00 98.38 87 GLU A CA 1
ATOM 713 C C . GLU A 1 87 ? 0.956 -4.623 -9.992 1.00 98.38 87 GLU A C 1
ATOM 715 O O . GLU A 1 87 ? 1.522 -5.171 -10.939 1.00 98.38 87 GLU A O 1
ATOM 720 N N . PHE A 1 88 ? 1.507 -3.591 -9.347 1.00 98.44 88 PHE A N 1
ATOM 721 C CA . PHE A 1 88 ? 2.790 -3.016 -9.747 1.00 98.44 88 PHE A CA 1
ATOM 722 C C . PHE A 1 88 ? 3.967 -3.957 -9.480 1.00 98.44 88 PHE A C 1
ATOM 724 O O . PHE A 1 88 ? 4.804 -4.138 -10.362 1.00 98.44 88 PHE A O 1
ATOM 731 N N . TYR A 1 89 ? 4.038 -4.596 -8.312 1.00 98.56 89 TYR A N 1
ATOM 732 C CA . TYR A 1 89 ? 5.140 -5.513 -8.014 1.00 98.56 89 TYR A CA 1
ATOM 733 C C . TYR A 1 89 ? 5.146 -6.741 -8.929 1.00 98.56 89 TYR A C 1
ATOM 735 O O . TYR A 1 89 ? 6.211 -7.169 -9.365 1.00 98.56 89 TYR A O 1
ATOM 743 N N . ARG A 1 90 ? 3.974 -7.277 -9.291 1.00 98.50 90 ARG A N 1
ATOM 744 C CA . ARG A 1 90 ? 3.869 -8.372 -10.270 1.00 98.50 90 ARG A CA 1
ATOM 745 C C . ARG A 1 90 ? 4.319 -7.924 -11.659 1.00 98.50 90 ARG A C 1
ATOM 747 O O . ARG A 1 90 ? 5.123 -8.617 -12.269 1.00 98.50 90 ARG A O 1
ATOM 754 N N . ALA A 1 91 ? 3.927 -6.725 -12.097 1.00 98.12 91 ALA A N 1
ATOM 755 C CA . ALA A 1 91 ? 4.443 -6.142 -13.338 1.00 98.12 91 ALA A CA 1
ATOM 756 C C . ALA A 1 91 ? 5.972 -5.923 -13.301 1.00 98.12 91 ALA A C 1
ATOM 758 O O . ALA A 1 91 ? 6.634 -6.003 -14.332 1.00 98.12 91 ALA A O 1
ATOM 759 N N . ALA A 1 92 ? 6.560 -5.661 -12.127 1.00 98.06 92 ALA A N 1
ATOM 760 C CA . ALA A 1 92 ? 8.013 -5.597 -11.971 1.00 98.06 92 ALA A CA 1
ATOM 761 C C . ALA A 1 92 ? 8.676 -6.970 -12.173 1.00 98.06 92 ALA A C 1
ATOM 763 O O . ALA A 1 92 ? 9.703 -7.049 -12.841 1.00 98.06 92 ALA A O 1
ATOM 764 N N . VAL A 1 93 ? 8.078 -8.040 -11.637 1.00 98.12 93 VAL A N 1
ATOM 765 C CA . VAL A 1 93 ? 8.547 -9.427 -11.821 1.00 98.12 93 VAL A CA 1
ATOM 766 C C . VAL A 1 93 ? 8.387 -9.888 -13.273 1.00 98.12 93 VAL A C 1
ATOM 768 O O . VAL A 1 93 ? 9.243 -10.604 -13.776 1.00 98.12 93 VAL A O 1
ATOM 771 N N . GLU A 1 94 ? 7.340 -9.458 -13.977 1.00 97.31 94 GLU A N 1
ATOM 772 C CA . GLU A 1 94 ? 7.186 -9.735 -15.415 1.00 97.31 94 GLU A CA 1
ATOM 773 C C . GLU A 1 94 ? 8.326 -9.124 -16.248 1.00 97.31 94 GLU A C 1
ATOM 775 O O . GLU A 1 94 ? 8.782 -9.734 -17.213 1.00 97.31 94 GLU A O 1
ATOM 780 N N . LEU A 1 95 ? 8.809 -7.939 -15.861 1.00 96.56 95 LEU A N 1
ATOM 781 C CA . LEU A 1 95 ? 9.922 -7.251 -16.522 1.00 96.56 95 LEU A CA 1
ATOM 782 C C . LEU A 1 95 ? 11.292 -7.819 -16.116 1.00 96.56 95 LEU A C 1
ATOM 784 O O . LEU A 1 95 ? 12.177 -7.962 -16.956 1.00 96.56 95 LEU A O 1
ATOM 788 N N . ASP A 1 96 ? 11.480 -8.131 -14.835 1.00 96.25 96 ASP A N 1
ATOM 789 C CA . ASP A 1 96 ? 12.698 -8.730 -14.286 1.00 96.25 96 ASP A CA 1
ATOM 790 C C . ASP A 1 96 ? 12.334 -9.881 -13.330 1.00 96.25 96 ASP A C 1
ATOM 792 O O . ASP A 1 96 ? 12.185 -9.669 -12.121 1.00 96.25 96 ASP A O 1
ATOM 796 N N . PRO A 1 97 ? 12.231 -11.123 -13.842 1.00 95.88 97 PRO A N 1
ATOM 797 C CA . PRO A 1 97 ? 11.828 -12.281 -13.040 1.00 95.88 97 PRO A CA 1
ATOM 798 C C . PRO A 1 97 ? 12.770 -12.603 -11.876 1.00 95.88 97 PRO A C 1
ATOM 800 O O . PRO A 1 97 ? 12.385 -13.275 -10.921 1.00 95.88 97 PRO A O 1
ATOM 803 N N . THR A 1 98 ? 14.016 -12.126 -11.940 1.00 94.44 98 THR A N 1
ATOM 804 C CA . THR A 1 98 ? 15.039 -12.364 -10.911 1.00 94.44 98 THR A CA 1
ATOM 805 C C . THR A 1 98 ? 15.079 -11.276 -9.840 1.00 94.44 98 THR A C 1
ATOM 807 O O . THR A 1 98 ? 15.908 -11.332 -8.928 1.00 94.44 98 THR A O 1
ATOM 810 N N . ASN A 1 99 ? 14.181 -10.290 -9.919 1.00 94.75 99 ASN A N 1
ATOM 811 C CA . ASN A 1 99 ? 14.155 -9.158 -9.012 1.00 94.75 99 ASN A CA 1
ATOM 812 C C . ASN A 1 99 ? 13.715 -9.578 -7.598 1.00 94.75 99 ASN A C 1
ATOM 814 O O . ASN A 1 99 ? 12.530 -9.729 -7.292 1.00 94.75 99 ASN A O 1
ATOM 818 N N . GLN A 1 100 ? 14.689 -9.777 -6.708 1.00 96.00 100 GLN A N 1
ATOM 819 C CA . GLN A 1 100 ? 14.432 -10.157 -5.315 1.00 96.00 100 GLN A CA 1
ATOM 820 C C . GLN A 1 100 ? 13.641 -9.086 -4.554 1.00 96.00 100 GLN A C 1
ATOM 822 O O . GLN A 1 100 ? 12.817 -9.421 -3.706 1.00 96.00 100 GLN A O 1
ATOM 827 N N . ASP A 1 101 ? 13.853 -7.816 -4.893 1.00 95.00 101 ASP A N 1
ATOM 828 C CA . ASP A 1 101 ? 13.231 -6.658 -4.252 1.00 95.00 101 ASP A CA 1
ATOM 829 C C . ASP A 1 101 ? 11.709 -6.628 -4.496 1.00 95.00 101 ASP A C 1
ATOM 831 O O . ASP A 1 101 ? 10.920 -6.450 -3.563 1.00 95.00 101 ASP A O 1
ATOM 835 N N . ALA A 1 102 ? 11.284 -6.913 -5.734 1.00 97.00 102 ALA A N 1
ATOM 836 C CA . ALA A 1 102 ? 9.876 -7.073 -6.094 1.00 97.00 102 ALA A CA 1
ATOM 837 C C . ALA A 1 102 ? 9.233 -8.278 -5.388 1.00 97.00 102 ALA A C 1
ATOM 839 O O . ALA A 1 102 ? 8.144 -8.158 -4.829 1.00 97.00 102 ALA A O 1
ATOM 840 N N . ASN A 1 103 ? 9.916 -9.426 -5.356 1.00 97.50 103 ASN A N 1
ATOM 841 C CA . ASN A 1 103 ? 9.409 -10.633 -4.694 1.00 97.50 103 ASN A CA 1
ATOM 842 C C . ASN A 1 103 ? 9.209 -10.432 -3.181 1.00 97.50 103 ASN A C 1
ATOM 844 O O . ASN A 1 103 ? 8.188 -10.843 -2.626 1.00 97.50 103 ASN A O 1
ATOM 848 N N . GLN A 1 104 ? 10.146 -9.752 -2.514 1.00 97.75 104 GLN A N 1
ATOM 849 C CA . GLN A 1 104 ? 10.014 -9.397 -1.098 1.00 97.75 104 GLN A CA 1
ATOM 850 C C . GLN A 1 104 ? 8.807 -8.483 -0.857 1.00 97.75 104 GLN A C 1
ATOM 852 O O . GLN A 1 104 ? 8.022 -8.716 0.063 1.00 97.75 104 GLN A O 1
ATOM 857 N N . ARG A 1 105 ? 8.613 -7.478 -1.713 1.00 98.00 105 ARG A N 1
ATOM 858 C CA . ARG A 1 105 ? 7.466 -6.564 -1.637 1.00 98.00 105 ARG A CA 1
ATOM 859 C C . ARG A 1 105 ? 6.127 -7.250 -1.873 1.00 98.00 105 ARG A C 1
ATOM 861 O O . ARG A 1 105 ? 5.172 -6.947 -1.162 1.00 98.00 105 ARG A O 1
ATOM 868 N N . ILE A 1 106 ? 6.062 -8.219 -2.790 1.00 98.25 106 ILE A N 1
ATOM 869 C CA . ILE A 1 106 ? 4.877 -9.073 -2.970 1.00 98.25 106 ILE A CA 1
ATOM 870 C C . ILE A 1 106 ? 4.551 -9.799 -1.665 1.00 98.25 106 ILE A C 1
ATOM 872 O O . ILE A 1 106 ? 3.418 -9.718 -1.200 1.00 98.25 106 ILE A O 1
ATOM 876 N N . ALA A 1 107 ? 5.533 -10.456 -1.041 1.00 97.31 107 ALA A N 1
ATOM 877 C CA . ALA A 1 107 ? 5.312 -11.179 0.211 1.00 97.31 107 ALA A CA 1
ATOM 878 C C . ALA A 1 107 ? 4.812 -10.254 1.338 1.00 97.31 107 ALA A C 1
ATOM 880 O O . ALA A 1 107 ? 3.871 -10.595 2.058 1.00 97.31 107 ALA A O 1
ATOM 881 N N . ILE A 1 108 ? 5.390 -9.053 1.456 1.00 95.81 108 ILE A N 1
ATOM 882 C CA . ILE A 1 108 ? 4.960 -8.047 2.436 1.00 95.81 108 ILE A CA 1
ATOM 883 C C . ILE A 1 108 ? 3.519 -7.605 2.157 1.00 95.81 108 ILE A C 1
ATOM 885 O O . ILE A 1 108 ? 2.691 -7.618 3.069 1.00 95.81 108 ILE A O 1
ATOM 889 N N . ALA A 1 109 ? 3.194 -7.243 0.917 1.00 96.00 109 ALA A N 1
ATOM 890 C CA . ALA A 1 109 ? 1.857 -6.786 0.557 1.00 96.00 109 ALA A CA 1
ATOM 891 C C . ALA A 1 109 ? 0.797 -7.888 0.738 1.00 96.00 109 ALA A C 1
ATOM 893 O O . ALA A 1 109 ? -0.261 -7.618 1.300 1.00 96.00 109 ALA A O 1
ATOM 894 N N . GLU A 1 110 ? 1.093 -9.136 0.364 1.00 95.56 110 GLU A N 1
ATOM 895 C CA . GLU A 1 110 ? 0.224 -10.296 0.617 1.00 95.56 110 GLU A CA 1
ATOM 896 C C . GLU A 1 110 ? -0.040 -10.501 2.116 1.00 95.56 110 GLU A C 1
ATOM 898 O O . GLU A 1 110 ? -1.172 -10.771 2.512 1.00 95.56 110 GLU A O 1
ATOM 903 N N . SER A 1 111 ? 0.975 -10.310 2.967 1.00 93.50 111 SER A N 1
ATOM 904 C CA . SER A 1 111 ? 0.825 -10.449 4.423 1.00 93.50 111 SER A CA 1
ATOM 905 C C . SER A 1 111 ? -0.014 -9.338 5.069 1.00 93.50 111 SER A C 1
ATOM 907 O O . SER A 1 111 ? -0.579 -9.540 6.142 1.00 93.50 111 SER A O 1
ATOM 909 N N . ARG A 1 112 ? -0.087 -8.161 4.431 1.00 92.62 112 ARG A N 1
ATOM 910 C CA . ARG A 1 112 ? -0.737 -6.954 4.972 1.00 92.62 112 ARG A CA 1
ATOM 911 C C . ARG A 1 112 ? -2.085 -6.637 4.336 1.00 92.62 112 ARG A C 1
ATOM 913 O O . ARG A 1 112 ? -2.833 -5.837 4.893 1.00 92.62 112 ARG A O 1
ATOM 920 N N . ARG A 1 113 ? -2.411 -7.232 3.181 1.00 93.81 113 ARG A N 1
ATOM 921 C CA . ARG A 1 113 ? -3.644 -6.901 2.447 1.00 93.81 113 ARG A CA 1
ATOM 922 C C . ARG A 1 113 ? -4.921 -7.272 3.182 1.00 93.81 113 ARG A C 1
ATOM 924 O O . ARG A 1 113 ? -5.952 -6.674 2.900 1.00 93.81 113 ARG A O 1
ATOM 931 N N . PHE A 1 114 ? -4.847 -8.224 4.109 1.00 95.50 114 PHE A N 1
ATOM 932 C CA . PHE A 1 114 ? -5.967 -8.641 4.937 1.00 95.50 114 PHE A CA 1
ATOM 933 C C . PHE A 1 114 ? -5.648 -8.467 6.410 1.00 95.50 114 PHE A C 1
ATOM 935 O O . PHE A 1 114 ? -4.518 -8.659 6.856 1.00 95.50 114 PHE A O 1
ATOM 942 N N . VAL A 1 115 ? -6.682 -8.148 7.177 1.00 95.75 115 VAL A N 1
ATOM 943 C CA . VAL A 1 115 ? -6.572 -8.068 8.626 1.00 95.75 115 VAL A CA 1
ATOM 944 C C . VAL A 1 115 ? -6.306 -9.440 9.237 1.00 95.75 115 VAL A C 1
ATOM 946 O O . VAL A 1 115 ? -7.022 -10.410 8.984 1.00 95.75 115 VAL A O 1
ATOM 949 N N . SER A 1 116 ? -5.282 -9.510 10.085 1.00 95.06 116 SER A N 1
ATOM 950 C CA . SER A 1 116 ? -5.003 -10.696 10.890 1.00 95.06 116 SER A CA 1
ATOM 951 C C . SER A 1 116 ? -6.035 -10.826 12.008 1.00 95.06 116 SER A C 1
ATOM 953 O O . SER A 1 116 ? -6.225 -9.896 12.793 1.00 95.06 116 SER A O 1
ATOM 955 N N . MET A 1 117 ? -6.658 -12.002 12.122 1.00 94.75 117 MET A N 1
ATOM 956 C CA . MET A 1 117 ? -7.578 -12.308 13.223 1.00 94.75 117 MET A CA 1
ATOM 957 C C . MET A 1 117 ? -6.888 -12.170 14.582 1.00 94.75 117 MET A C 1
ATOM 959 O O . MET A 1 117 ? -7.471 -11.620 15.509 1.00 94.75 117 MET A O 1
ATOM 963 N N . THR A 1 118 ? -5.631 -12.606 14.689 1.00 96.25 118 THR A N 1
ATOM 964 C CA . THR A 1 118 ? -4.843 -12.486 15.921 1.00 96.25 118 THR A CA 1
ATOM 965 C C . THR A 1 118 ? -4.600 -11.026 16.291 1.00 96.25 118 THR A C 1
ATOM 967 O O . THR A 1 118 ? -4.787 -10.650 17.443 1.00 96.25 118 THR A O 1
ATOM 970 N N . ALA A 1 119 ? -4.224 -10.185 15.322 1.00 96.31 119 ALA A N 1
ATOM 971 C CA . ALA A 1 119 ? -4.031 -8.757 15.571 1.00 96.31 119 ALA A CA 1
ATOM 972 C C . ALA A 1 119 ? -5.348 -8.072 15.963 1.00 96.31 119 ALA A C 1
ATOM 974 O O . ALA A 1 119 ? -5.388 -7.309 16.923 1.00 96.31 119 ALA A O 1
ATOM 975 N N . PHE A 1 120 ? -6.436 -8.386 15.257 1.00 97.62 120 PHE A N 1
ATOM 976 C CA . PHE A 1 120 ? -7.752 -7.812 15.519 1.00 97.62 120 PHE A CA 1
ATOM 977 C C . PHE A 1 120 ? -8.307 -8.212 16.890 1.00 97.62 120 PHE A C 1
ATOM 979 O O . PHE A 1 120 ? -8.849 -7.368 17.595 1.00 97.62 120 PHE A O 1
ATOM 986 N N . ALA A 1 121 ? -8.153 -9.477 17.291 1.00 97.38 121 ALA A N 1
ATOM 987 C CA . ALA A 1 121 ? -8.629 -9.980 18.581 1.00 97.38 121 ALA A CA 1
ATOM 988 C C . ALA A 1 121 ? -7.955 -9.295 19.781 1.00 97.38 121 ALA A C 1
ATOM 990 O O . ALA A 1 121 ? -8.535 -9.239 20.861 1.00 97.38 121 ALA A O 1
ATOM 991 N N . ASN A 1 122 ? -6.753 -8.750 19.584 1.00 98.06 122 ASN A N 1
ATOM 992 C CA . ASN A 1 122 ? -6.037 -7.995 20.606 1.00 98.06 122 ASN A CA 1
ATOM 993 C C . ASN A 1 122 ? -6.514 -6.538 20.726 1.00 98.06 122 ASN A C 1
ATOM 995 O O . ASN A 1 122 ? -6.088 -5.848 21.647 1.00 98.06 122 ASN A O 1
ATOM 999 N N . VAL A 1 123 ? -7.388 -6.056 19.834 1.00 98.25 123 VAL A N 1
ATOM 1000 C CA . VAL A 1 123 ? -7.995 -4.725 19.956 1.00 98.25 123 VAL A CA 1
ATOM 1001 C C . VAL A 1 123 ? -9.098 -4.762 21.009 1.00 98.25 123 VAL A C 1
ATOM 1003 O O . VAL A 1 123 ? -10.059 -5.522 20.890 1.00 98.25 123 VAL A O 1
ATOM 1006 N N . HIS A 1 124 ? -9.007 -3.885 22.005 1.00 97.12 124 HIS A N 1
ATOM 1007 C CA . HIS A 1 124 ? -10.014 -3.755 23.056 1.00 97.12 124 HIS A CA 1
ATOM 1008 C C . HIS A 1 124 ? -10.456 -2.302 23.253 1.00 97.12 124 HIS A C 1
ATOM 1010 O O . HIS A 1 124 ? -9.787 -1.357 22.826 1.00 97.12 124 HIS A O 1
ATOM 1016 N N . ALA A 1 125 ? -11.598 -2.122 23.922 1.00 97.81 125 ALA A N 1
ATOM 1017 C CA . ALA A 1 125 ? -12.098 -0.800 24.280 1.00 97.81 125 ALA A CA 1
ATOM 1018 C C . ALA A 1 125 ? -11.044 -0.005 25.074 1.00 97.81 125 ALA A C 1
ATOM 1020 O O . ALA A 1 125 ? -10.271 -0.574 25.851 1.00 97.81 125 ALA A O 1
ATOM 1021 N N . GLY A 1 126 ? -10.989 1.307 24.849 1.00 97.62 126 GLY A N 1
ATOM 1022 C CA . GLY A 1 126 ? -10.003 2.199 25.460 1.00 97.62 126 GLY A CA 1
ATOM 1023 C C . GLY A 1 126 ? -8.693 2.360 24.678 1.00 97.62 126 GLY A C 1
ATOM 1024 O O . GLY A 1 126 ? -7.931 3.276 24.984 1.00 97.62 126 GLY A O 1
ATOM 1025 N N . MET A 1 127 ? -8.418 1.533 23.660 1.00 98.19 127 MET A N 1
ATOM 1026 C CA . MET A 1 127 ? -7.237 1.721 22.806 1.00 98.19 127 MET A CA 1
ATOM 1027 C C . MET A 1 127 ? -7.326 3.011 21.984 1.00 98.19 127 MET A C 1
ATOM 1029 O O . MET A 1 127 ? -8.389 3.348 21.463 1.00 98.19 127 MET A O 1
ATOM 1033 N N . LYS A 1 128 ? -6.198 3.708 21.815 1.00 96.94 128 LYS A N 1
ATOM 1034 C CA . LYS A 1 128 ? -6.094 4.871 20.920 1.00 96.94 128 LYS A CA 1
ATOM 1035 C C . LYS A 1 128 ? -5.869 4.427 19.475 1.00 96.94 128 LYS A C 1
ATOM 1037 O O . LYS A 1 128 ? -5.259 3.384 19.237 1.00 96.94 128 LYS A O 1
ATOM 1042 N N . GLU A 1 129 ? -6.280 5.252 18.512 1.00 94.56 129 GLU A N 1
ATOM 1043 C CA . GLU A 1 129 ? -6.047 5.022 17.072 1.00 94.56 129 GLU A CA 1
ATOM 1044 C C . GLU A 1 129 ? -4.581 4.678 16.743 1.00 94.56 129 GLU A C 1
ATOM 1046 O O . GLU A 1 129 ? -4.316 3.790 15.933 1.00 94.56 129 GLU A O 1
ATOM 1051 N N . ASP A 1 130 ? -3.618 5.316 17.413 1.00 93.88 130 ASP A N 1
ATOM 1052 C CA . ASP A 1 130 ? -2.189 5.044 17.222 1.00 93.88 130 ASP A CA 1
ATOM 1053 C C . ASP A 1 130 ? -1.765 3.635 17.639 1.00 93.88 130 ASP A C 1
ATOM 1055 O O . ASP A 1 130 ? -0.898 3.038 16.997 1.00 93.88 130 ASP A O 1
ATOM 1059 N N . ASP A 1 131 ? -2.369 3.091 18.692 1.00 96.31 131 ASP A N 1
ATOM 1060 C CA . ASP A 1 131 ? -2.058 1.746 19.170 1.00 96.31 131 ASP A CA 1
ATOM 1061 C C . ASP A 1 131 ? -2.738 0.696 18.289 1.00 96.31 131 ASP A C 1
ATOM 1063 O O . ASP A 1 131 ? -2.100 -0.282 17.895 1.00 96.31 131 ASP A O 1
ATOM 1067 N N . VAL A 1 132 ? -3.977 0.958 17.855 1.00 96.81 132 VAL A N 1
ATOM 1068 C CA . VAL A 1 132 ? -4.664 0.129 16.851 1.00 96.81 132 VAL A CA 1
ATOM 1069 C C . VAL A 1 132 ? -3.868 0.087 15.549 1.00 96.81 132 VAL A C 1
ATOM 1071 O O . VAL A 1 132 ? -3.660 -0.984 14.985 1.00 96.81 132 VAL A O 1
ATOM 1074 N N . ARG A 1 133 ? -3.350 1.231 15.090 1.00 93.44 133 ARG A N 1
ATOM 1075 C CA . ARG A 1 133 ? -2.511 1.323 13.891 1.00 93.44 133 ARG A CA 1
ATOM 1076 C C . ARG A 1 133 ? -1.235 0.492 13.998 1.00 93.44 133 ARG A C 1
ATOM 1078 O O . ARG A 1 133 ? -0.852 -0.129 13.011 1.00 93.44 133 ARG A O 1
ATOM 1085 N N . LYS A 1 134 ? -0.565 0.472 15.153 1.00 93.44 134 LYS A N 1
ATOM 1086 C CA . LYS A 1 134 ? 0.633 -0.365 15.362 1.00 93.44 134 LYS A CA 1
ATOM 1087 C C . LYS A 1 134 ? 0.295 -1.855 15.361 1.00 93.44 134 LYS A C 1
ATOM 1089 O O . LYS A 1 134 ? 1.104 -2.656 14.906 1.00 93.44 134 LYS A O 1
ATOM 1094 N N . LEU A 1 135 ? -0.878 -2.208 15.882 1.00 95.12 135 LEU A N 1
ATOM 1095 C CA . LEU A 1 135 ? -1.305 -3.590 16.060 1.00 95.12 135 LEU A CA 1
ATOM 1096 C C . LEU A 1 135 ? -1.871 -4.206 14.773 1.00 95.12 135 LEU A C 1
ATOM 1098 O O . LEU A 1 135 ? -1.493 -5.310 14.397 1.00 95.12 135 LEU A O 1
ATOM 1102 N N . VAL A 1 136 ? -2.780 -3.493 14.108 1.00 94.19 136 VAL A N 1
ATOM 1103 C CA . VAL A 1 136 ? -3.594 -3.995 12.987 1.00 94.19 136 VAL A CA 1
ATOM 1104 C C . VAL A 1 136 ? -3.204 -3.349 11.653 1.00 94.19 136 VAL A C 1
ATOM 1106 O O . VAL A 1 136 ? -3.534 -3.863 10.587 1.00 94.19 136 VAL A O 1
ATOM 1109 N N . GLY A 1 137 ? -2.478 -2.231 11.690 1.00 92.00 137 GLY A N 1
ATOM 1110 C CA . GLY A 1 137 ? -2.199 -1.404 10.520 1.00 92.00 137 GLY A CA 1
ATOM 1111 C C . GLY A 1 137 ? -3.289 -0.364 10.257 1.00 92.00 137 GLY A C 1
ATOM 1112 O O . GLY A 1 137 ? -4.340 -0.336 10.902 1.00 92.00 137 GLY A O 1
ATOM 1113 N N . LEU A 1 138 ? -3.031 0.519 9.292 1.00 90.06 138 LEU A N 1
ATOM 1114 C CA . LEU A 1 138 ? -4.028 1.465 8.791 1.00 90.06 138 LEU A CA 1
ATOM 1115 C C . LEU A 1 138 ? -4.877 0.811 7.695 1.00 90.06 138 LEU A C 1
ATOM 1117 O O . LEU A 1 138 ? -4.319 0.147 6.815 1.00 90.06 138 LEU A O 1
ATOM 1121 N N . PRO A 1 139 ? -6.199 1.042 7.686 1.00 92.88 139 PRO A N 1
ATOM 1122 C CA . PRO A 1 139 ? -7.020 0.681 6.546 1.00 92.88 139 PRO A CA 1
ATOM 1123 C C . PRO A 1 139 ? -6.760 1.636 5.370 1.00 92.88 139 PRO A C 1
ATOM 1125 O O . PRO A 1 139 ? -6.067 2.662 5.478 1.00 92.88 139 PRO A O 1
ATOM 1128 N N . ARG A 1 140 ? -7.363 1.308 4.224 1.00 90.19 140 ARG A N 1
ATOM 1129 C CA . ARG A 1 140 ? -7.464 2.243 3.099 1.00 90.19 140 ARG A CA 1
ATOM 1130 C C . ARG A 1 140 ? -8.250 3.481 3.526 1.00 90.19 140 ARG A C 1
ATOM 1132 O O . ARG A 1 140 ? -9.192 3.380 4.305 1.00 90.19 140 ARG A O 1
ATOM 1139 N N . GLU A 1 141 ? -7.886 4.643 2.995 1.00 85.81 141 GLU A N 1
ATOM 1140 C CA . GLU A 1 141 ? -8.537 5.914 3.345 1.00 85.81 141 GLU A CA 1
ATOM 1141 C C . GLU A 1 141 ? -10.048 5.897 3.074 1.00 85.81 141 GLU A C 1
ATOM 1143 O O . GLU A 1 141 ? -10.843 6.299 3.917 1.00 85.81 141 GLU A O 1
ATOM 1148 N N . ASP A 1 142 ? -10.468 5.337 1.941 1.00 88.81 142 ASP A N 1
ATOM 1149 C CA . ASP A 1 142 ? -11.877 5.197 1.566 1.00 88.81 142 ASP A CA 1
ATOM 1150 C C . ASP A 1 142 ? -12.645 4.180 2.431 1.00 88.81 142 ASP A C 1
ATOM 1152 O O . ASP A 1 142 ? -13.873 4.097 2.343 1.00 88.81 142 ASP A O 1
ATOM 1156 N N . TRP A 1 143 ? -11.943 3.432 3.286 1.00 94.06 143 TRP A N 1
ATOM 1157 C CA . TRP A 1 143 ? -12.480 2.480 4.263 1.00 94.06 143 TRP A CA 1
ATOM 1158 C C . TRP A 1 143 ? -12.519 3.053 5.687 1.00 94.06 143 TRP A C 1
ATOM 1160 O O . TRP A 1 143 ? -12.934 2.365 6.619 1.00 94.06 143 TRP A O 1
ATOM 1170 N N . ILE A 1 144 ? -12.149 4.325 5.848 1.00 93.94 144 ILE A N 1
ATOM 1171 C CA . ILE A 1 144 ? -12.379 5.104 7.062 1.00 93.94 144 ILE A CA 1
ATOM 1172 C C . ILE A 1 144 ? -13.666 5.901 6.860 1.00 93.94 144 ILE A C 1
ATOM 1174 O O . ILE A 1 144 ? -13.767 6.728 5.953 1.00 93.94 144 ILE A O 1
ATOM 1178 N N . LYS A 1 145 ? -14.680 5.640 7.686 1.00 94.00 145 LYS A N 1
ATOM 1179 C CA . LYS A 1 145 ? -15.981 6.317 7.620 1.00 94.00 145 LYS A CA 1
ATOM 1180 C C . LYS A 1 145 ? -16.197 7.180 8.852 1.00 94.00 145 LYS A C 1
ATOM 1182 O O . LYS A 1 145 ? -15.843 6.777 9.952 1.00 94.00 145 LYS A O 1
ATOM 1187 N N . GLN A 1 146 ? -16.816 8.340 8.661 1.00 94.12 146 GLN A N 1
ATOM 1188 C CA . GLN A 1 146 ? -17.340 9.160 9.749 1.00 94.12 146 GLN A CA 1
ATOM 1189 C C . GLN A 1 146 ? -18.855 8.969 9.800 1.00 94.12 146 GLN A C 1
ATOM 1191 O O . GLN A 1 146 ? -19.531 9.107 8.780 1.00 94.12 146 GLN A O 1
ATOM 1196 N N . VAL A 1 147 ? -19.385 8.625 10.968 1.00 91.88 147 VAL A N 1
ATOM 1197 C CA . VAL A 1 147 ? -20.810 8.374 11.192 1.00 91.88 147 VAL A CA 1
ATOM 1198 C C . VAL A 1 147 ? -21.305 9.343 12.253 1.00 91.88 147 VAL A C 1
ATOM 1200 O O . VAL A 1 147 ? -20.728 9.423 13.333 1.00 91.88 147 VAL A O 1
ATOM 1203 N N . VAL A 1 148 ? -22.379 10.077 11.960 1.00 92.19 148 VAL A N 1
ATOM 1204 C CA . VAL A 1 148 ? -23.017 10.967 12.936 1.00 92.19 148 VAL A CA 1
ATOM 1205 C C . VAL A 1 148 ? -24.216 10.256 13.546 1.00 92.19 148 VAL A C 1
ATOM 1207 O O . VAL A 1 148 ? -25.148 9.890 12.834 1.00 92.19 148 VAL A O 1
ATOM 1210 N N . GLN A 1 149 ? -24.209 10.078 14.864 1.00 89.00 149 GLN A N 1
ATOM 1211 C CA . GLN A 1 149 ? -25.318 9.481 15.602 1.00 89.00 149 GLN A CA 1
ATOM 1212 C C . GLN A 1 149 ? -25.561 10.280 16.882 1.00 89.00 149 GLN A C 1
ATOM 1214 O O . GLN A 1 149 ? -24.635 10.548 17.642 1.00 89.00 149 GLN A O 1
ATOM 1219 N N . ASN A 1 150 ? -26.811 10.694 17.113 1.00 90.19 150 ASN A N 1
ATOM 1220 C CA . ASN A 1 150 ? -27.216 11.481 18.288 1.00 90.19 150 ASN A CA 1
ATOM 1221 C C . ASN A 1 150 ? -26.360 12.747 18.518 1.00 90.19 150 ASN A C 1
ATOM 1223 O O .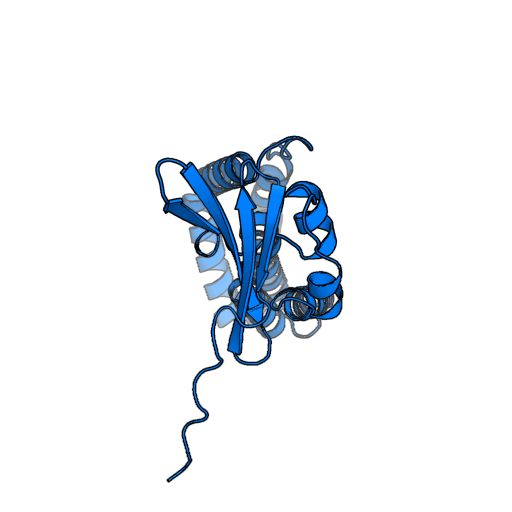 ASN A 1 150 ? -26.022 13.083 19.651 1.00 90.19 150 ASN A O 1
ATOM 1227 N N . GLY A 1 151 ? -25.968 13.430 17.437 1.00 89.38 151 GLY A N 1
ATOM 1228 C CA . GLY A 1 151 ? -25.136 14.639 17.497 1.00 89.38 151 GLY A CA 1
ATOM 1229 C C . GLY A 1 151 ? -23.653 14.398 17.806 1.00 89.38 151 GLY A C 1
ATOM 1230 O O . GLY A 1 151 ? -22.903 15.361 17.932 1.00 89.38 151 GLY A O 1
ATOM 1231 N N . ARG A 1 152 ? -23.211 13.138 17.909 1.00 90.44 152 ARG A N 1
ATOM 1232 C CA . ARG A 1 152 ? -21.801 12.757 18.060 1.00 90.44 152 ARG A CA 1
ATOM 1233 C C . ARG A 1 152 ? -21.248 12.194 16.759 1.00 90.44 152 ARG A C 1
ATOM 1235 O O . ARG A 1 152 ? -21.980 11.564 15.999 1.00 90.44 152 ARG A O 1
ATOM 1242 N N . VAL A 1 153 ? -19.960 12.427 16.520 1.00 90.62 153 VAL A N 1
ATOM 1243 C CA . VAL A 1 153 ? -19.229 11.922 15.353 1.00 90.62 153 VAL A CA 1
ATOM 1244 C C . VAL A 1 153 ? -18.384 10.728 15.782 1.00 90.62 153 VAL A C 1
ATOM 1246 O O . VAL A 1 153 ? -17.581 10.837 16.705 1.00 90.62 153 VAL A O 1
ATOM 1249 N N . TYR A 1 154 ? -18.558 9.609 15.091 1.00 94.06 154 TYR A N 1
ATOM 1250 C CA . TYR A 1 154 ? -17.821 8.369 15.294 1.00 94.06 154 TYR A CA 1
ATOM 1251 C C . TYR A 1 154 ? -16.967 8.069 14.068 1.00 94.06 154 TYR A C 1
ATOM 1253 O O . TYR A 1 154 ? -17.426 8.225 12.937 1.00 94.06 154 TYR A O 1
ATOM 1261 N N . SER A 1 155 ? -15.753 7.577 14.291 1.00 96.19 155 SER A N 1
ATOM 1262 C CA . SER A 1 155 ? -14.868 7.098 13.228 1.00 96.19 155 SER A CA 1
ATOM 1263 C C . SER A 1 155 ? -14.951 5.573 13.163 1.00 96.19 155 SER A C 1
ATOM 1265 O O . SER A 1 155 ? -14.932 4.900 14.191 1.00 96.19 155 SER A O 1
ATOM 1267 N N . VAL A 1 156 ? -15.075 5.009 11.964 1.00 97.06 156 VAL A N 1
ATOM 1268 C CA . VAL A 1 156 ? -15.156 3.562 11.734 1.00 97.06 156 VAL A CA 1
ATOM 1269 C C . VAL A 1 156 ? -14.062 3.164 10.763 1.00 97.06 156 VAL A C 1
ATOM 1271 O O . VAL A 1 156 ? -14.051 3.611 9.616 1.00 97.06 156 VAL A O 1
ATOM 1274 N N . TRP A 1 157 ? -13.139 2.326 11.221 1.00 97.56 157 TRP A N 1
ATOM 1275 C CA . TRP A 1 157 ? -12.058 1.777 10.410 1.00 97.56 157 TRP A CA 1
ATOM 1276 C C . TRP A 1 157 ? -12.441 0.378 9.959 1.00 97.56 157 TRP A C 1
ATOM 1278 O O . TRP A 1 157 ? -12.590 -0.524 10.784 1.00 97.56 157 TRP A O 1
ATOM 1288 N N . ILE A 1 158 ? -12.615 0.206 8.653 1.00 97.50 158 ILE A N 1
ATOM 1289 C CA . ILE A 1 158 ? -13.019 -1.059 8.043 1.00 97.50 158 ILE A CA 1
ATOM 1290 C C . ILE A 1 158 ? -11.770 -1.748 7.494 1.00 97.50 158 ILE A C 1
ATOM 1292 O O . ILE A 1 158 ? -10.934 -1.101 6.861 1.00 97.50 158 ILE A O 1
ATOM 1296 N N . TYR A 1 159 ? -11.660 -3.062 7.678 1.00 96.56 159 TYR A N 1
ATOM 1297 C CA . TYR A 1 159 ? -10.551 -3.855 7.161 1.00 96.56 159 TYR A CA 1
ATOM 1298 C C . TYR A 1 159 ? -11.034 -5.069 6.367 1.00 96.56 159 TYR A C 1
ATOM 1300 O O . TYR A 1 159 ? -11.947 -5.767 6.815 1.00 96.56 159 TYR A O 1
ATOM 1308 N N . PRO A 1 160 ? -10.433 -5.357 5.201 1.00 96.00 160 PRO A N 1
ATOM 1309 C CA . PRO A 1 160 ? -10.789 -6.532 4.418 1.00 96.00 160 PRO A CA 1
ATOM 1310 C C . PRO A 1 160 ? -10.243 -7.799 5.079 1.00 96.00 160 PRO A C 1
ATOM 1312 O O . PRO A 1 160 ? -9.130 -7.811 5.610 1.00 96.00 160 PRO A O 1
ATOM 1315 N N . LYS A 1 161 ? -11.014 -8.880 5.005 1.00 95.62 161 LYS A N 1
ATOM 1316 C CA . LYS A 1 161 ? -10.612 -10.219 5.439 1.00 95.62 161 LYS A CA 1
ATOM 1317 C C . LYS A 1 161 ? -10.282 -11.095 4.233 1.00 95.62 161 LYS A C 1
ATOM 1319 O O . LYS A 1 161 ? -10.779 -10.871 3.131 1.00 95.62 161 LYS A O 1
ATOM 1324 N N . SER A 1 162 ? -9.482 -12.134 4.461 1.00 94.50 162 SER A N 1
ATOM 1325 C CA . SER A 1 162 ? -9.111 -13.104 3.423 1.00 94.50 162 SER A CA 1
ATOM 1326 C C . SER A 1 162 ? -10.289 -13.940 2.914 1.00 94.50 162 SER A C 1
ATOM 1328 O O . SER A 1 162 ? -10.230 -14.448 1.799 1.00 94.50 162 SER A O 1
ATOM 1330 N N . ASP A 1 163 ? -11.364 -14.059 3.700 1.00 93.44 163 ASP A N 1
ATOM 1331 C CA . ASP A 1 163 ? -12.606 -14.734 3.305 1.00 93.44 163 ASP A CA 1
ATOM 1332 C C . ASP A 1 163 ? -13.475 -13.897 2.344 1.00 93.44 163 ASP A C 1
ATOM 1334 O O . ASP A 1 163 ? -14.481 -14.393 1.848 1.00 93.44 163 ASP A O 1
ATOM 1338 N N . GLY A 1 164 ? -13.095 -12.645 2.059 1.00 92.81 164 GLY A N 1
ATOM 1339 C CA . GLY A 1 164 ? -13.864 -11.709 1.236 1.00 92.81 164 GLY A CA 1
ATOM 1340 C C . GLY A 1 164 ? -14.878 -10.867 2.017 1.00 92.81 164 GLY A C 1
ATOM 1341 O O . GLY A 1 164 ? -15.537 -10.014 1.425 1.00 92.81 164 GLY A O 1
ATOM 1342 N N . GLY A 1 165 ? -15.007 -11.076 3.331 1.00 95.69 165 GLY A N 1
ATOM 1343 C CA . GLY A 1 165 ? -15.765 -10.209 4.228 1.00 95.69 165 GLY A CA 1
ATOM 1344 C C . GLY A 1 165 ? -14.942 -9.020 4.736 1.00 95.69 165 GLY A C 1
ATOM 1345 O O . GLY A 1 165 ? -13.828 -8.749 4.280 1.00 95.69 165 GLY A O 1
ATOM 1346 N N . ALA A 1 166 ? -15.479 -8.320 5.734 1.00 97.25 166 ALA A N 1
ATOM 1347 C CA . ALA A 1 166 ? -14.782 -7.214 6.388 1.00 97.25 166 ALA A CA 1
ATOM 1348 C C . ALA A 1 166 ? -14.989 -7.213 7.904 1.00 97.25 166 ALA A C 1
ATOM 1350 O O . ALA A 1 166 ? -16.034 -7.642 8.398 1.00 97.25 166 ALA A O 1
ATOM 1351 N N . SER A 1 167 ? -14.003 -6.684 8.622 1.00 97.88 167 SER A N 1
ATOM 1352 C CA . SER A 1 167 ? -14.092 -6.340 10.038 1.00 97.88 167 SER A CA 1
ATOM 1353 C C . SER A 1 167 ? -14.113 -4.822 10.221 1.00 97.88 167 SER A C 1
ATOM 1355 O O . SER A 1 167 ? -13.744 -4.072 9.316 1.00 97.88 167 SER A O 1
ATOM 1357 N N . ALA A 1 168 ? -14.572 -4.355 11.379 1.00 98.12 168 ALA A N 1
ATOM 1358 C CA . ALA A 1 168 ? -14.639 -2.938 11.706 1.00 98.12 168 ALA A CA 1
ATOM 1359 C C . ALA A 1 168 ? -14.205 -2.661 13.148 1.00 98.12 168 ALA A C 1
ATOM 1361 O O . ALA A 1 168 ? -14.535 -3.412 14.069 1.00 98.12 168 ALA A O 1
ATOM 1362 N N . ILE A 1 169 ? -13.495 -1.553 13.334 1.00 98.44 169 ILE A N 1
ATOM 1363 C CA . ILE A 1 169 ? -13.132 -0.983 14.633 1.00 98.44 169 ILE A CA 1
ATOM 1364 C C . ILE A 1 169 ? -13.782 0.395 14.721 1.00 98.44 169 ILE A C 1
ATOM 1366 O O . IL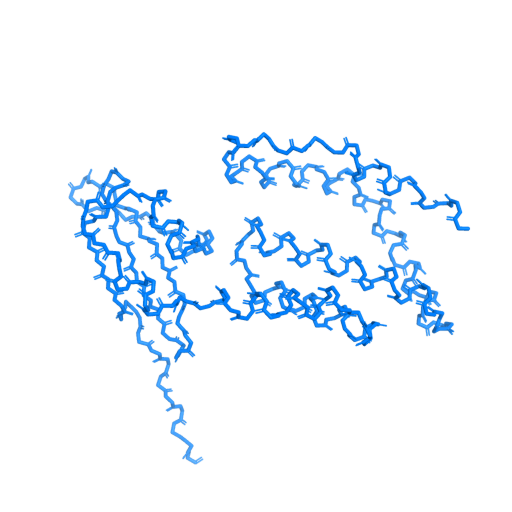E A 1 169 ? -13.668 1.194 13.790 1.00 98.44 169 ILE A O 1
ATOM 1370 N N . TYR A 1 170 ? -14.478 0.660 15.822 1.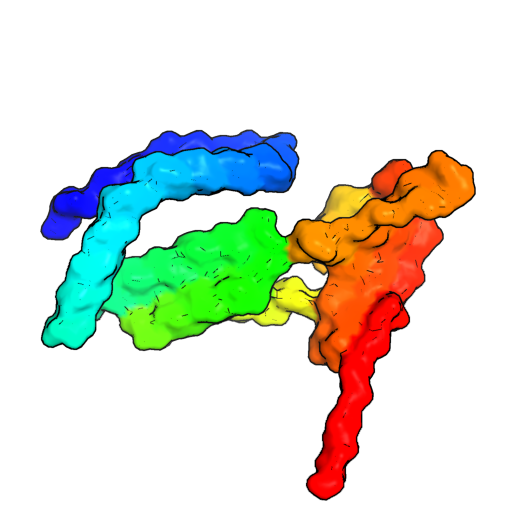00 97.50 170 TYR A N 1
ATOM 1371 C CA . TYR A 1 170 ? -15.270 1.868 16.012 1.00 97.50 170 TYR A CA 1
ATOM 1372 C C . TYR A 1 170 ? -14.652 2.738 17.101 1.00 97.50 170 TYR A C 1
ATOM 1374 O O . TYR A 1 170 ? -14.337 2.251 18.192 1.00 97.50 170 TYR A O 1
ATOM 1382 N N . PHE A 1 171 ? -14.533 4.029 16.811 1.00 97.62 171 PHE A N 1
ATOM 1383 C CA . PHE A 1 171 ? -13.904 5.020 17.669 1.00 97.62 171 PHE A CA 1
ATOM 1384 C C . PHE A 1 171 ? -14.879 6.142 18.033 1.00 97.62 171 PHE A C 1
ATOM 1386 O O . PHE A 1 171 ? -15.607 6.651 17.179 1.00 97.62 171 PHE A O 1
ATOM 1393 N N . ASP A 1 172 ? -14.837 6.550 19.298 1.00 95.94 172 ASP A N 1
ATOM 1394 C CA . ASP A 1 172 ? -15.461 7.757 19.843 1.00 95.94 172 ASP A CA 1
ATOM 1395 C C . ASP A 1 172 ? -14.324 8.620 20.402 1.00 95.94 172 ASP A C 1
ATOM 1397 O O . ASP A 1 172 ? -13.527 8.142 21.210 1.00 95.94 172 ASP A O 1
ATOM 1401 N N . ASN A 1 173 ? -14.184 9.856 19.916 1.00 92.81 173 ASN A N 1
ATOM 1402 C CA . ASN A 1 173 ? -13.073 10.752 20.265 1.00 92.81 173 ASN A CA 1
ATOM 1403 C C . ASN A 1 173 ? -11.680 10.080 20.171 1.00 92.81 173 ASN A C 1
ATOM 1405 O O . ASN A 1 173 ? -10.872 10.165 21.096 1.00 92.81 173 ASN A O 1
ATOM 1409 N N . SER A 1 174 ? -11.409 9.385 19.056 1.00 93.44 174 SER A N 1
ATOM 1410 C CA . SER A 1 174 ? -10.156 8.650 18.773 1.00 93.44 174 SER A CA 1
ATOM 1411 C C . SER A 1 174 ? -9.826 7.495 19.735 1.00 93.44 174 SER A C 1
ATOM 1413 O O . SER A 1 174 ? -8.686 7.020 19.777 1.00 93.44 174 SER A O 1
ATOM 1415 N N . VAL A 1 175 ? -10.820 7.009 20.484 1.00 97.12 175 VAL A N 1
ATOM 1416 C CA . VAL A 1 175 ? -10.697 5.865 21.393 1.00 97.12 175 VAL A CA 1
ATOM 1417 C C . VAL A 1 175 ? -11.654 4.755 20.974 1.00 97.12 175 VAL A C 1
ATOM 1419 O O . VAL A 1 175 ? -12.830 5.005 20.718 1.00 97.12 175 VAL A O 1
ATOM 1422 N N . VAL A 1 176 ? -11.159 3.517 20.912 1.00 98.31 176 VAL A N 1
ATOM 1423 C CA . VAL A 1 176 ? -11.973 2.340 20.586 1.00 98.31 176 VAL A CA 1
ATOM 1424 C C . VAL A 1 176 ? -13.088 2.185 21.614 1.00 98.31 176 VAL A C 1
ATOM 1426 O O . VAL A 1 176 ? -12.818 2.088 22.812 1.00 98.31 176 VAL A O 1
ATOM 1429 N N . TYR A 1 177 ? -14.330 2.080 21.147 1.00 97.12 177 TYR A N 1
ATOM 1430 C CA . TYR A 1 177 ? -15.473 1.719 21.995 1.00 97.12 177 TYR A CA 1
ATOM 1431 C C . TYR A 1 177 ? -16.128 0.398 21.579 1.00 97.12 177 TYR A C 1
ATOM 1433 O O . TYR A 1 177 ? -16.816 -0.222 22.389 1.00 97.12 177 TYR A O 1
ATOM 1441 N N . HIS A 1 178 ? -15.917 -0.056 20.339 1.00 97.12 178 HIS A N 1
ATOM 1442 C CA . HIS A 1 178 ? -16.482 -1.306 19.839 1.00 97.12 178 HIS A CA 1
ATOM 1443 C C . HIS A 1 178 ? -15.625 -1.915 18.720 1.00 97.12 178 HIS A C 1
ATOM 1445 O O . HIS A 1 178 ? -14.930 -1.205 17.992 1.00 97.12 178 HIS A O 1
ATOM 1451 N N . THR A 1 179 ? -15.699 -3.236 18.562 1.00 97.94 179 THR A N 1
ATOM 1452 C CA . THR A 1 179 ? -15.086 -3.991 17.463 1.00 97.94 179 THR A CA 1
ATOM 1453 C C . THR A 1 179 ? -16.084 -5.011 16.923 1.00 97.94 179 THR A C 1
ATOM 1455 O O . THR A 1 179 ? -16.866 -5.596 17.670 1.00 97.94 179 THR A O 1
ATOM 1458 N N . ASN A 1 180 ? -16.059 -5.234 15.611 1.00 97.50 180 ASN A N 1
ATOM 1459 C CA . ASN A 1 180 ? -16.878 -6.238 14.946 1.00 97.50 180 ASN A CA 1
ATOM 1460 C C . ASN A 1 180 ? -16.042 -6.986 13.901 1.00 97.50 180 ASN A C 1
ATOM 1462 O O . ASN A 1 180 ? -15.727 -6.445 12.844 1.00 97.50 180 ASN A O 1
ATOM 1466 N N . TRP A 1 181 ? -15.692 -8.244 14.181 1.00 96.81 181 TRP A N 1
ATOM 1467 C CA . TRP A 1 181 ? -14.934 -9.085 13.246 1.00 96.81 181 TRP A CA 1
ATOM 1468 C C . TRP A 1 181 ? -15.703 -9.391 11.948 1.00 96.81 181 TRP A C 1
ATOM 1470 O O . TRP A 1 181 ? -15.099 -9.559 10.891 1.00 96.81 181 TRP A O 1
ATOM 1480 N N . ASN A 1 182 ? -17.035 -9.430 12.014 1.00 96.19 182 ASN A N 1
ATOM 1481 C CA . ASN A 1 182 ? -17.925 -9.774 10.906 1.00 96.19 182 ASN A CA 1
ATOM 1482 C C . ASN A 1 182 ? -18.798 -8.573 10.517 1.00 96.19 182 ASN A C 1
ATOM 1484 O O . ASN A 1 182 ? -20.016 -8.684 10.396 1.00 96.19 182 ASN A O 1
ATOM 1488 N N . ALA A 1 183 ? -18.168 -7.411 10.339 1.00 95.38 183 ALA A N 1
ATOM 1489 C CA . ALA A 1 183 ? -18.840 -6.176 9.941 1.00 95.38 183 ALA A CA 1
ATOM 1490 C C . ALA A 1 183 ? -19.471 -6.262 8.541 1.00 95.38 183 ALA A C 1
ATOM 1492 O O . ALA A 1 183 ? -20.492 -5.624 8.291 1.00 95.38 183 ALA A O 1
ATOM 1493 N N . ALA A 1 184 ? -18.896 -7.074 7.650 1.00 94.88 184 ALA A N 1
ATOM 1494 C CA . ALA A 1 184 ? -19.526 -7.488 6.402 1.00 94.88 184 ALA A CA 1
ATOM 1495 C C . ALA A 1 184 ? -19.290 -8.983 6.152 1.00 94.88 184 ALA A C 1
ATOM 1497 O O . ALA A 1 184 ? -18.176 -9.486 6.339 1.00 94.88 184 ALA A O 1
ATOM 1498 N N . ALA A 1 185 ? -20.340 -9.680 5.719 1.00 89.19 185 ALA A N 1
ATOM 1499 C CA . ALA A 1 185 ? -20.259 -11.079 5.319 1.00 89.19 185 ALA A CA 1
ATOM 1500 C C . ALA A 1 185 ? -19.528 -11.218 3.971 1.00 89.19 185 ALA A C 1
ATOM 1502 O O . ALA A 1 185 ? -19.635 -10.322 3.128 1.00 89.19 185 ALA A O 1
ATOM 1503 N N . PRO A 1 186 ? -18.803 -12.327 3.748 1.00 88.50 186 PRO A N 1
ATOM 1504 C CA . PRO A 1 186 ? -18.244 -12.618 2.438 1.00 88.50 186 PRO A CA 1
ATOM 1505 C C . PRO A 1 186 ? -19.370 -12.799 1.407 1.00 88.50 186 PRO A C 1
ATOM 1507 O O . PRO A 1 186 ? -20.476 -13.214 1.776 1.00 88.50 186 PRO A O 1
ATOM 1510 N N . PRO A 1 187 ? -19.125 -12.497 0.120 1.00 82.31 187 PRO A N 1
ATOM 1511 C CA . PRO A 1 187 ? -20.104 -12.768 -0.923 1.00 82.31 187 PRO A CA 1
ATOM 1512 C C . PRO A 1 187 ? -20.491 -14.250 -0.885 1.00 82.31 187 PRO A C 1
ATOM 1514 O O . PRO A 1 187 ? -19.628 -15.121 -0.761 1.00 82.31 187 PRO A O 1
ATOM 1517 N N . ALA A 1 188 ? -21.796 -14.536 -0.959 1.00 78.44 188 ALA A N 1
ATOM 1518 C CA . ALA A 1 188 ? -22.282 -15.909 -1.000 1.00 78.44 188 ALA A CA 1
ATOM 1519 C C . ALA A 1 188 ? -21.579 -16.639 -2.150 1.00 78.44 188 ALA A C 1
ATOM 1521 O O . ALA A 1 188 ? -21.573 -16.134 -3.275 1.00 78.44 188 ALA A O 1
ATOM 1522 N N . ALA A 1 189 ? -20.969 -17.794 -1.863 1.00 60.91 189 ALA A N 1
ATOM 1523 C CA . ALA A 1 189 ? -20.373 -18.627 -2.897 1.00 60.91 189 ALA A CA 1
ATOM 1524 C C . ALA A 1 189 ? -21.435 -18.833 -3.978 1.00 60.91 189 ALA A C 1
ATOM 1526 O O . ALA A 1 189 ? -22.520 -19.342 -3.681 1.00 60.91 189 ALA A O 1
ATOM 1527 N N . ALA A 1 190 ? -21.157 -18.367 -5.198 1.00 52.97 190 ALA A N 1
ATOM 1528 C CA . ALA A 1 190 ? -22.022 -18.631 -6.330 1.00 52.97 190 ALA A CA 1
ATOM 1529 C C . ALA A 1 190 ? -22.169 -20.150 -6.398 1.00 52.97 190 ALA A C 1
ATOM 1531 O O . ALA A 1 190 ? -21.201 -20.854 -6.678 1.00 52.97 190 ALA A O 1
ATOM 1532 N N . GLN A 1 191 ? -23.349 -20.651 -6.032 1.00 44.25 191 GLN A N 1
ATOM 1533 C CA . GLN A 1 191 ? -23.675 -22.057 -6.178 1.00 44.25 191 GLN A CA 1
ATOM 1534 C C . GLN A 1 191 ? -23.517 -22.355 -7.663 1.00 44.25 191 GLN A C 1
ATOM 1536 O O . GLN A 1 191 ? -24.297 -21.857 -8.476 1.00 44.25 191 GLN A O 1
ATOM 1541 N N . SER A 1 192 ? -22.462 -23.088 -8.007 1.00 47.00 192 SER A N 1
ATOM 1542 C CA . SER A 1 192 ? -22.256 -23.647 -9.332 1.00 47.00 192 SER A CA 1
ATOM 1543 C C . SER A 1 192 ? -23.495 -24.472 -9.673 1.00 47.00 192 SER A C 1
ATOM 1545 O O . SER A 1 192 ? -23.715 -25.535 -9.093 1.00 47.00 192 SER A O 1
ATOM 1547 N N . ARG A 1 193 ? -24.340 -23.916 -10.542 1.00 40.28 193 ARG A N 1
ATOM 1548 C CA . ARG A 1 193 ? -25.402 -24.637 -11.241 1.00 40.28 193 ARG A CA 1
ATOM 1549 C C . ARG A 1 193 ? -24.869 -25.117 -12.576 1.00 40.28 193 ARG A C 1
ATOM 1551 O O . ARG A 1 193 ? -24.101 -24.344 -13.191 1.00 40.28 193 ARG A O 1
#

Radius of gyration: 20.46 Å; chains: 1; bounding box: 52×43×55 Å

pLDDT: mean 89.49, std 11.46, range [40.28, 98.56]